Protein AF-0000000074542401 (afdb_homodimer)

InterPro domains:
  IPR024775 Hercynine oxygenase, DinB-like domain [PF12867] (19-155)
  IPR034660 DinB/YfiT-like putative metalloenzymes [G3DSA:1.20.120.450] (1-161)
  IPR034660 DinB/YfiT-like putative metalloenzymes [SSF109854] (12-161)

Solvent-accessible surface area (backbone atoms only — not comparable to full-atom values): 17357 Å² total; per-residue (Å²): 127,80,47,73,56,44,46,53,46,47,47,53,49,50,53,37,50,51,50,49,50,54,46,49,52,52,59,69,70,44,51,72,73,51,31,57,37,52,37,33,97,93,46,60,26,34,50,42,52,52,40,22,52,36,29,55,57,28,50,42,28,43,39,60,68,72,46,72,54,86,59,71,78,36,37,65,50,35,67,75,35,58,75,87,66,74,68,86,72,76,56,67,69,56,46,52,49,49,38,53,53,44,53,48,51,48,52,55,53,56,71,68,53,53,54,73,59,37,63,34,71,26,65,87,55,51,74,70,57,29,73,76,37,60,67,62,14,32,46,43,53,51,52,51,51,36,32,52,48,22,18,51,41,34,34,51,53,54,49,64,128,127,81,48,71,54,42,48,54,46,47,48,53,50,50,52,38,49,51,50,48,48,52,46,48,52,52,58,71,72,45,52,72,73,52,32,57,37,52,35,32,96,92,46,60,25,35,50,42,51,52,40,23,52,35,30,56,57,28,49,42,28,44,40,60,67,71,45,72,53,86,57,70,78,35,37,63,52,35,67,72,36,58,76,86,67,76,68,84,72,78,56,66,69,56,48,53,50,49,36,54,52,43,52,49,52,50,52,56,52,57,72,68,53,52,52,72,60,38,63,34,72,26,65,88,54,53,74,69,57,30,74,75,37,57,65,63,13,32,47,42,52,52,53,51,51,36,33,51,48,23,17,50,42,34,33,51,54,54,50,66,127

pLDDT: mean 97.31, std 5.74, range [42.41, 99.0]

Sequence (322 aa):
MHTQEALFVRLALDAWNTQSSRTDKLIQSLSNEALAVETAPGRNSGTYLLGHLTAVHDAMLPLLELGDTLYPQLAPVFIQNPDKSGLEKPEINDLRLYWSLVQERLANQFNQLQPADWFNKHAAISREDFLKEPHRNKLSVLINRTNHMAYHLGQLAYLKKMHTQEALFVRLALDAWNTQSSRTDKLIQSLSNEALAVETAPGRNSGTYLLGHLTAVHDAMLPLLELGDTLYPQLAPVFIQNPDKSGLEKPEINDLRLYWSLVQERLANQFNQLQPADWFNKHAAISREDFLKEPHRNKLSVLINRTNHMAYHLGQLAYLKK

Foldseek 3Di:
DQDPLNVVLCVLVVLLVVLLVLLLVLLVVDDLVLQQDALDVPHAGNLLLLLQLLQLLQVLCQQLPNDHRPCPVSCVQRPVDGRPPPDDDDDSVVSSVSSVVSVVSVVVSSVPDDSVSQQAATDVDDPVVCVVPSVNGNSVVSNVSSVVSVVVSVSSVSSPD/DQPPLNVVLCVLVVLLVVLLVLLLVLLVVDDLVLQQDALDVPHAGNLLLLLQLLQLLQVLCQQLPNDHRPCPVSCVQRPVDGRPPPDDDDDSVVSSVSSVVSVVSVVVSSVPDDSVSQQAATDVDDPVVCVVPSVNGNSVVSNVSSVVSVVVSVSSVSSPD

Organism: Cytophaga hutchinsonii (strain ATCC 33406 / DSM 1761 / CIP 103989 / NBRC 15051 / NCIMB 9469 / D465) (NCBI:txid269798)

Radius of gyration: 20.19 Å; Cα contacts (8 Å, |Δi|>4): 396; chains: 2; bounding box: 50×54×44 Å

Secondary structure (DSSP, 8-state):
---HHHHHHHHHHHHHHHHHHHHHHHHHHS-HHHHHSBSSTTS-BHHHHHHHHHHHHHTHHHHTTS---S-TTHHHHHTSS-TTS------HHHHHHHHHHHHHHHHHHHHHS-GGGGGSB-TTS-HHHHHH-TTSBHHHHHHHHHHHHHHHHHHHGGG--/---HHHHHHHHHHHHHHHHHHHHHHHHHHS-HHHHHSBSSTTS-BHHHHHHHHHHHHHTHHHHTTS---S-TTHHHHHTSS-TTS------HHHHHHHHHHHHHHHHHHHHHS-GGGGGSB-TTS-HHHHHH-TTSBHHHHHHHHHHHHHHHHHHHGGG--

Nearest PDB structures (foldseek):
  2qnl-assembly1_A-2  TM=9.952E-01  e=2.731E-22  Cytophaga hutchinsonii ATCC 33406
  8f5v-assembly1_B  TM=6.991E-01  e=1.871E-04  Mycobacterium tuberculosis
  8fx9-assembly1_A-2  TM=7.057E-01  e=1.258E-03  Mycobacterium tuberculosis
  3cex-assembly1_A  TM=6.622E-01  e=9.790E-04  Enterococcus faecalis V583
  2yqy-assembly1_A  TM=7.484E-01  e=2.424E-02  Thermus thermophilus HB8

Structure (mmCIF, N/CA/C/O backbone):
data_AF-0000000074542401-model_v1
#
loop_
_entity.id
_entity.type
_entity.pdbx_description
1 polymer 'DinB-like domain-containing protein'
#
loop_
_atom_site.group_PDB
_atom_site.id
_atom_site.type_symbol
_atom_site.label_atom_id
_atom_site.label_alt_id
_atom_site.label_comp_id
_atom_site.label_asym_id
_atom_site.label_entity_id
_atom_site.label_seq_id
_atom_site.pdbx_PDB_ins_code
_atom_site.Cartn_x
_atom_site.Cartn_y
_atom_site.Cartn_z
_atom_site.occupancy
_atom_site.B_iso_or_equiv
_atom_site.auth_seq_id
_atom_site.auth_comp_id
_atom_site.auth_asym_id
_atom_site.auth_atom_id
_atom_site.pdbx_PDB_model_num
ATOM 1 N N . MET A 1 1 ? 1.481 -19.672 -23.531 1 42.62 1 MET A N 1
ATOM 2 C CA . MET A 1 1 ? 0.625 -19.828 -22.359 1 42.62 1 MET A CA 1
ATOM 3 C C . MET A 1 1 ? 1.344 -19.344 -21.094 1 42.62 1 MET A C 1
ATOM 5 O O . MET A 1 1 ? 2.418 -19.844 -20.766 1 42.62 1 MET A O 1
ATOM 9 N N . HIS A 1 2 ? 1.157 -18.094 -20.609 1 59.5 2 HIS A N 1
ATOM 10 C CA . HIS A 1 2 ? 1.936 -17.625 -19.453 1 59.5 2 HIS A CA 1
ATOM 11 C C . HIS A 1 2 ? 1.796 -18.594 -18.281 1 59.5 2 HIS A C 1
ATOM 13 O O . HIS A 1 2 ? 0.701 -19.078 -18 1 59.5 2 HIS A O 1
ATOM 19 N N . THR A 1 3 ? 2.943 -19.156 -17.859 1 81.62 3 THR A N 1
ATOM 20 C CA . THR A 1 3 ? 2.932 -20.031 -16.688 1 81.62 3 THR A CA 1
ATOM 21 C C . THR A 1 3 ? 2.314 -19.328 -15.484 1 81.62 3 THR A C 1
ATOM 23 O O . THR A 1 3 ? 2.166 -18.094 -15.492 1 81.62 3 THR A O 1
ATOM 26 N N . GLN A 1 4 ? 1.613 -20.047 -14.688 1 84.81 4 GLN A N 1
ATOM 27 C CA . GLN A 1 4 ? 1.051 -19.5 -13.453 1 84.81 4 GLN A CA 1
ATOM 28 C C . GLN A 1 4 ? 2.062 -18.625 -12.727 1 84.81 4 GLN A C 1
ATOM 30 O O . GLN A 1 4 ? 1.698 -17.594 -12.156 1 84.81 4 GLN A O 1
ATOM 35 N N . GLU A 1 5 ? 3.244 -19.016 -12.914 1 90.19 5 GLU A N 1
ATOM 36 C CA . GLU A 1 5 ? 4.324 -18.266 -12.289 1 90.19 5 GLU A CA 1
ATOM 37 C C . GLU A 1 5 ? 4.469 -16.875 -12.922 1 90.19 5 GLU A C 1
ATOM 39 O O . GLU A 1 5 ? 4.594 -15.875 -12.211 1 90.19 5 GLU A O 1
ATOM 44 N N . ALA A 1 6 ? 4.5 -16.875 -14.203 1 94.06 6 ALA A N 1
ATOM 45 C CA . ALA A 1 6 ? 4.617 -15.617 -14.938 1 94.06 6 ALA A CA 1
ATOM 46 C C . ALA A 1 6 ? 3.43 -14.703 -14.648 1 94.06 6 ALA A C 1
ATOM 48 O O . ALA A 1 6 ? 3.588 -13.484 -14.531 1 94.06 6 ALA A O 1
ATOM 49 N N . LEU A 1 7 ? 2.322 -15.305 -14.578 1 94.44 7 LEU A N 1
ATOM 50 C CA . LEU A 1 7 ? 1.116 -14.531 -14.297 1 94.44 7 LEU A CA 1
ATOM 51 C C . LEU A 1 7 ? 1.184 -13.891 -12.914 1 94.44 7 LEU A C 1
ATOM 53 O O . LEU A 1 7 ? 0.858 -12.719 -12.75 1 94.44 7 LEU A O 1
ATOM 57 N N . PHE A 1 8 ? 1.619 -14.586 -11.914 1 93.88 8 PHE A N 1
ATOM 58 C CA . PHE A 1 8 ? 1.72 -14.062 -10.562 1 93.88 8 PHE A CA 1
ATOM 59 C C . PHE A 1 8 ? 2.734 -12.922 -10.492 1 93.88 8 PHE A C 1
ATOM 61 O O . PHE A 1 8 ? 2.484 -11.898 -9.859 1 93.88 8 PHE A O 1
ATOM 68 N N . VAL A 1 9 ? 3.854 -13.125 -11.094 1 96.81 9 VAL A N 1
ATOM 69 C CA . VAL A 1 9 ? 4.895 -12.102 -11.102 1 96.81 9 VAL A CA 1
ATOM 70 C C . VAL A 1 9 ? 4.371 -10.844 -11.789 1 96.81 9 VAL A C 1
ATOM 72 O O . VAL A 1 9 ? 4.625 -9.727 -11.336 1 96.81 9 VAL A O 1
ATOM 75 N N . ARG A 1 10 ? 3.633 -11.055 -12.828 1 97.12 10 ARG A N 1
ATOM 76 C CA . ARG A 1 10 ? 3.053 -9.922 -13.539 1 97.12 10 ARG A CA 1
ATOM 77 C C . ARG A 1 10 ? 2.133 -9.117 -12.625 1 97.12 10 ARG A C 1
ATOM 79 O O . ARG A 1 10 ? 2.162 -7.883 -12.633 1 97.12 10 ARG A O 1
ATOM 86 N N . LEU A 1 11 ? 1.308 -9.773 -11.82 1 98 11 LEU A N 1
ATOM 87 C CA . LEU A 1 11 ? 0.408 -9.094 -10.898 1 98 11 LEU A CA 1
ATOM 88 C C . LEU A 1 11 ? 1.19 -8.219 -9.922 1 98 11 LEU A C 1
ATOM 90 O O . LEU A 1 11 ? 0.823 -7.07 -9.68 1 98 11 LEU A O 1
ATOM 94 N N . ALA A 1 12 ? 2.254 -8.758 -9.359 1 98.38 12 ALA A N 1
ATOM 95 C CA . ALA A 1 12 ? 3.072 -8.031 -8.391 1 98.38 12 ALA A CA 1
ATOM 96 C C . ALA A 1 12 ? 3.783 -6.852 -9.055 1 98.38 12 ALA A C 1
ATOM 98 O O . ALA A 1 12 ? 3.822 -5.754 -8.492 1 98.38 12 ALA A O 1
ATOM 99 N N . LEU A 1 13 ? 4.324 -7.102 -10.234 1 98.56 13 LEU A N 1
ATOM 100 C CA . LEU A 1 13 ? 5.035 -6.043 -10.945 1 98.56 13 LEU A CA 1
ATOM 101 C C . LEU A 1 13 ? 4.074 -4.949 -11.398 1 98.56 13 LEU A C 1
ATOM 103 O O . LEU A 1 13 ? 4.434 -3.771 -11.422 1 98.56 13 LEU A O 1
ATOM 107 N N . ASP A 1 14 ? 2.865 -5.348 -11.812 1 98.5 14 ASP A N 1
ATOM 108 C CA . ASP A 1 14 ? 1.854 -4.352 -12.156 1 98.5 14 ASP A CA 1
ATOM 109 C C . ASP A 1 14 ? 1.554 -3.441 -10.969 1 98.5 14 ASP A C 1
ATOM 111 O O . ASP A 1 14 ? 1.422 -2.225 -11.125 1 98.5 14 ASP A O 1
ATOM 115 N N . ALA A 1 15 ? 1.406 -4.023 -9.773 1 98.81 15 ALA A N 1
ATOM 116 C CA . ALA A 1 15 ? 1.159 -3.23 -8.57 1 98.81 15 ALA A CA 1
ATOM 117 C C . ALA A 1 15 ? 2.33 -2.297 -8.281 1 98.81 15 ALA A C 1
ATOM 119 O O . ALA A 1 15 ? 2.131 -1.117 -7.98 1 98.81 15 ALA A O 1
ATOM 120 N N . TRP A 1 16 ? 3.578 -2.793 -8.383 1 98.88 16 TRP A N 1
ATOM 121 C CA . TRP A 1 16 ? 4.785 -1.989 -8.211 1 98.88 16 TRP A CA 1
ATOM 122 C C . TRP A 1 16 ? 4.801 -0.81 -9.172 1 98.88 16 TRP A C 1
ATOM 124 O O . TRP A 1 16 ? 5.016 0.333 -8.766 1 98.88 16 TRP A O 1
ATOM 134 N N . ASN A 1 17 ? 4.547 -1.114 -10.391 1 98.75 17 ASN A N 1
ATOM 135 C CA . ASN A 1 17 ? 4.602 -0.093 -11.43 1 98.75 17 ASN A CA 1
ATOM 136 C C . ASN A 1 17 ? 3.51 0.958 -11.242 1 98.75 17 ASN A C 1
ATOM 138 O O . ASN A 1 17 ? 3.736 2.145 -11.484 1 98.75 17 ASN A O 1
ATOM 142 N N . THR A 1 18 ? 2.346 0.516 -10.844 1 98.81 18 THR A N 1
ATOM 143 C CA . THR A 1 18 ? 1.251 1.444 -10.586 1 98.81 18 THR A CA 1
ATOM 144 C C . THR A 1 18 ? 1.621 2.42 -9.469 1 98.81 18 THR A C 1
ATOM 146 O O . THR A 1 18 ? 1.502 3.637 -9.641 1 98.81 18 THR A O 1
ATOM 149 N N . GLN A 1 19 ? 2.107 1.889 -8.328 1 98.88 19 GLN A N 1
ATOM 150 C CA . GLN A 1 19 ? 2.473 2.756 -7.215 1 98.88 19 GLN A CA 1
ATOM 151 C C . GLN A 1 19 ? 3.66 3.645 -7.574 1 98.88 19 GLN A C 1
ATOM 153 O O . GLN A 1 19 ? 3.709 4.812 -7.18 1 98.88 19 GLN A O 1
ATOM 158 N N . SER A 1 20 ? 4.637 3.096 -8.328 1 98.81 20 SER A N 1
ATOM 159 C CA . SER A 1 20 ? 5.793 3.871 -8.758 1 98.81 20 SER A CA 1
ATOM 160 C C . SER A 1 20 ? 5.375 5.031 -9.656 1 98.81 20 SER A C 1
ATOM 162 O O . SER A 1 20 ? 5.859 6.152 -9.5 1 98.81 20 SER A O 1
ATOM 164 N N . SER A 1 21 ? 4.512 4.707 -10.57 1 98.75 21 SER A N 1
ATOM 165 C CA . SER A 1 21 ? 4.027 5.73 -11.492 1 98.75 21 SER A CA 1
ATOM 166 C C . SER A 1 21 ? 3.275 6.828 -10.75 1 98.75 21 SER A C 1
ATOM 168 O O . SER A 1 21 ? 3.471 8.016 -11.023 1 98.75 21 SER A O 1
ATOM 170 N N . ARG A 1 22 ? 2.396 6.477 -9.844 1 98.81 22 ARG A N 1
ATOM 171 C CA . ARG A 1 22 ? 1.646 7.449 -9.055 1 98.81 22 ARG A CA 1
ATOM 172 C C . ARG A 1 22 ? 2.584 8.328 -8.227 1 98.81 22 ARG A C 1
ATOM 174 O O . ARG A 1 22 ? 2.402 9.539 -8.156 1 98.81 22 ARG A O 1
ATOM 181 N N . THR A 1 23 ? 3.545 7.695 -7.617 1 98.88 23 THR A N 1
ATOM 182 C CA . THR A 1 23 ? 4.5 8.438 -6.797 1 98.88 23 THR A CA 1
ATOM 183 C C . THR A 1 23 ? 5.32 9.398 -7.656 1 98.88 23 THR A C 1
ATOM 185 O O . THR A 1 23 ? 5.484 10.562 -7.305 1 98.88 23 THR A O 1
ATOM 188 N N . ASP A 1 24 ? 5.785 8.859 -8.766 1 98.75 24 ASP A N 1
ATOM 189 C CA . ASP A 1 24 ? 6.562 9.68 -9.688 1 98.75 24 ASP A CA 1
ATOM 190 C C . ASP A 1 24 ? 5.758 10.883 -10.164 1 98.75 24 ASP A C 1
ATOM 192 O O . ASP A 1 24 ? 6.258 12.016 -10.148 1 98.75 24 ASP A O 1
ATOM 196 N N . LYS A 1 25 ? 4.551 10.656 -10.578 1 98.62 25 LYS A N 1
ATOM 197 C CA . LYS A 1 25 ? 3.686 11.734 -11.062 1 98.62 25 LYS A CA 1
ATOM 198 C C . LYS A 1 25 ? 3.461 12.781 -9.984 1 98.62 25 LYS A C 1
ATOM 200 O O . LYS A 1 25 ? 3.498 13.984 -10.258 1 98.62 25 LYS A O 1
ATOM 205 N N . LEU A 1 26 ? 3.236 12.367 -8.75 1 98.75 26 LEU A N 1
ATOM 206 C CA . LEU A 1 26 ? 3.051 13.305 -7.648 1 98.75 26 LEU A CA 1
ATOM 207 C C . LEU A 1 26 ? 4.309 14.141 -7.434 1 98.75 26 LEU A C 1
ATOM 209 O O . LEU A 1 26 ? 4.234 15.375 -7.367 1 98.75 26 LEU A O 1
ATOM 213 N N . ILE A 1 27 ? 5.461 13.5 -7.363 1 98.62 27 ILE A N 1
ATOM 214 C CA . ILE A 1 27 ? 6.727 14.18 -7.117 1 98.62 27 ILE A CA 1
ATOM 215 C C . ILE A 1 27 ? 6.973 15.219 -8.211 1 98.62 27 ILE A C 1
ATOM 217 O O . ILE A 1 27 ? 7.359 16.359 -7.93 1 98.62 27 ILE A O 1
ATOM 221 N N . GLN A 1 28 ? 6.652 14.82 -9.398 1 97.75 28 GLN A N 1
ATOM 222 C CA . GLN A 1 28 ? 6.906 15.703 -10.539 1 97.75 28 GLN A CA 1
ATOM 223 C C . GLN A 1 28 ? 5.926 16.875 -10.562 1 97.75 28 GLN A C 1
ATOM 225 O O . GLN A 1 28 ? 6.223 17.922 -11.117 1 97.75 28 GLN A O 1
ATOM 230 N N . SER A 1 29 ? 4.824 16.734 -10 1 98.25 29 SER A N 1
ATOM 231 C CA . SER A 1 29 ? 3.809 17.781 -10.016 1 98.25 29 SER A CA 1
ATOM 232 C C . SER A 1 29 ? 4.074 18.828 -8.945 1 98.25 29 SER A C 1
ATOM 234 O O . SER A 1 29 ? 3.502 19.922 -8.984 1 98.25 29 SER A O 1
ATOM 236 N N . LEU A 1 30 ? 4.887 18.547 -7.984 1 98.56 30 LEU A N 1
ATOM 237 C CA . LEU A 1 30 ? 5.152 19.438 -6.867 1 98.56 30 LEU A CA 1
ATOM 238 C C . LEU A 1 30 ? 6.363 20.328 -7.156 1 98.56 30 LEU A C 1
ATOM 240 O O . LEU A 1 30 ? 7.375 19.844 -7.676 1 98.56 30 LEU A O 1
ATOM 244 N N . SER A 1 31 ? 6.223 21.641 -6.836 1 98.44 31 SER A N 1
ATOM 245 C CA . SER A 1 31 ? 7.41 22.484 -6.844 1 98.44 31 SER A CA 1
ATOM 246 C C . SER A 1 31 ? 8.383 22.094 -5.734 1 98.44 31 SER A C 1
ATOM 248 O O . SER A 1 31 ? 8.016 21.344 -4.824 1 98.44 31 SER A O 1
ATOM 250 N N . ASN A 1 32 ? 9.602 22.562 -5.848 1 98.44 32 ASN A N 1
ATOM 251 C CA . ASN A 1 32 ? 10.562 22.312 -4.773 1 98.44 32 ASN A CA 1
ATOM 252 C C . ASN A 1 32 ? 10.07 22.859 -3.439 1 98.44 32 ASN A C 1
ATOM 254 O O . ASN A 1 32 ? 10.25 22.234 -2.396 1 98.44 32 ASN A O 1
ATOM 258 N N . GLU A 1 33 ? 9.445 24.031 -3.424 1 98.19 33 GLU A N 1
ATOM 259 C CA . GLU A 1 33 ? 8.914 24.641 -2.209 1 98.19 33 GLU A CA 1
ATOM 260 C C . GLU A 1 33 ? 7.812 23.797 -1.594 1 98.19 33 GLU A C 1
ATOM 262 O O . GLU A 1 33 ? 7.77 23.609 -0.376 1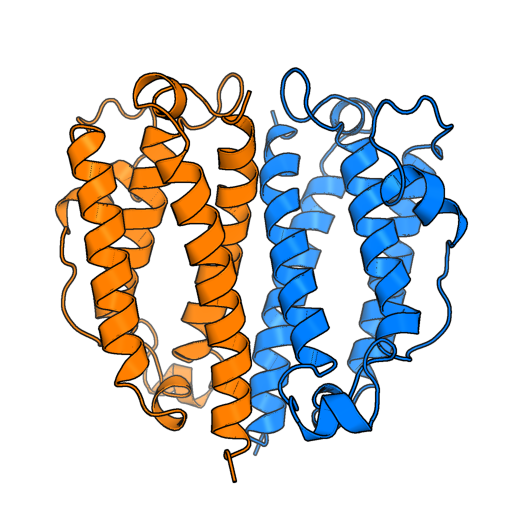 98.19 33 GLU A O 1
ATOM 267 N N . ALA A 1 34 ? 6.938 23.234 -2.432 1 98.19 34 ALA A N 1
ATOM 268 C CA . ALA A 1 34 ? 5.84 22.391 -1.961 1 98.19 34 ALA A CA 1
ATOM 269 C C . ALA A 1 34 ? 6.363 21.094 -1.37 1 98.19 34 ALA A C 1
ATOM 271 O O . ALA A 1 34 ? 5.82 20.594 -0.385 1 98.19 34 ALA A O 1
ATOM 272 N N . LEU A 1 35 ? 7.422 20.562 -2.012 1 98.5 35 LEU A N 1
ATOM 273 C CA . LEU A 1 35 ? 8.008 19.297 -1.57 1 98.5 35 LEU A CA 1
ATOM 274 C C . LEU A 1 35 ? 8.766 19.469 -0.262 1 98.5 35 LEU A C 1
ATOM 276 O O . LEU A 1 35 ? 8.883 18.531 0.531 1 98.5 35 LEU A O 1
ATOM 280 N N . ALA A 1 36 ? 9.211 20.672 0.005 1 98 36 ALA A N 1
ATOM 281 C CA . ALA A 1 36 ? 10.125 20.922 1.114 1 98 36 ALA A CA 1
ATOM 282 C C . ALA A 1 36 ? 9.367 21.031 2.436 1 98 36 ALA A C 1
ATOM 284 O O . ALA A 1 36 ? 9.969 20.969 3.51 1 98 36 ALA A O 1
ATOM 285 N N . VAL A 1 37 ? 8.07 21.219 2.402 1 97.69 37 VAL A N 1
ATOM 286 C CA . VAL A 1 37 ? 7.332 21.469 3.637 1 97.69 37 VAL A CA 1
ATOM 287 C C . VAL A 1 37 ? 6.879 20.141 4.238 1 97.69 37 VAL A C 1
ATOM 289 O O . VAL A 1 37 ? 6.926 19.094 3.57 1 97.69 37 VAL A O 1
ATOM 292 N N . GLU A 1 38 ? 6.461 20.172 5.52 1 98.31 38 GLU A N 1
ATOM 293 C CA . GLU A 1 38 ? 5.914 19 6.219 1 98.31 38 GLU A CA 1
ATOM 294 C C . GLU A 1 38 ? 4.621 18.531 5.562 1 98.31 38 GLU A C 1
ATOM 296 O O . GLU A 1 38 ? 3.801 19.344 5.129 1 98.31 38 GLU A O 1
ATOM 301 N N . THR A 1 39 ? 4.426 17.219 5.535 1 98.44 39 THR A N 1
ATOM 302 C CA . THR A 1 39 ? 3.209 16.656 4.953 1 98.44 39 THR A CA 1
ATOM 303 C C . THR A 1 39 ? 1.999 16.969 5.828 1 98.44 39 THR A C 1
ATOM 305 O O . THR A 1 39 ? 0.864 16.984 5.348 1 98.44 39 THR A O 1
ATOM 308 N N . ALA A 1 40 ? 2.146 17.125 7.07 1 97.56 40 ALA A N 1
ATOM 309 C CA . ALA A 1 40 ? 1.24 17.609 8.109 1 97.56 40 ALA A CA 1
ATOM 310 C C . ALA A 1 40 ? 2.016 18.203 9.281 1 97.56 40 ALA A C 1
ATOM 312 O O . ALA A 1 40 ? 3.229 18.016 9.391 1 97.56 40 ALA A O 1
ATOM 313 N N . PRO A 1 41 ? 1.339 19.047 10.156 1 96.25 41 PRO A N 1
ATOM 314 C CA . PRO A 1 41 ? 2.066 19.672 11.273 1 96.25 41 PRO A CA 1
ATOM 315 C C . PRO A 1 41 ? 2.82 18.641 12.117 1 96.25 41 PRO A C 1
ATOM 317 O O . PRO A 1 41 ? 2.207 17.734 12.68 1 96.25 41 PRO A O 1
ATOM 320 N N . GLY A 1 42 ? 4.129 18.703 12.156 1 96.5 42 GLY A N 1
ATOM 321 C CA . GLY A 1 42 ? 4.957 17.859 13.008 1 96.5 42 GLY A CA 1
ATOM 322 C C . GLY A 1 42 ? 5.352 16.562 12.352 1 96.5 42 GLY A C 1
ATOM 323 O O . GLY A 1 42 ? 5.941 15.688 12.992 1 96.5 42 GLY A O 1
ATOM 324 N N . ARG A 1 43 ? 5.016 16.422 11.086 1 98.19 43 ARG A N 1
ATOM 325 C CA . ARG A 1 43 ? 5.297 15.164 10.391 1 98.19 43 ARG A CA 1
ATOM 326 C C . ARG A 1 43 ? 6.43 15.336 9.391 1 98.19 43 ARG A C 1
ATOM 328 O O . ARG A 1 43 ? 6.988 16.438 9.258 1 98.19 43 ARG A O 1
ATOM 335 N N . ASN A 1 44 ? 6.828 14.281 8.781 1 98.5 44 ASN A N 1
ATOM 336 C CA . ASN A 1 44 ? 7.949 14.305 7.852 1 98.5 44 ASN A CA 1
ATOM 337 C C . ASN A 1 44 ? 7.691 15.242 6.68 1 98.5 44 ASN A C 1
ATOM 339 O O . ASN A 1 44 ? 6.559 15.367 6.211 1 98.5 44 ASN A O 1
ATOM 343 N N . SER A 1 45 ? 8.734 15.891 6.211 1 98.81 45 SER A N 1
ATOM 344 C CA . SER A 1 45 ? 8.664 16.719 5.008 1 98.81 45 SER A CA 1
ATOM 345 C C . SER A 1 45 ? 8.586 15.852 3.752 1 98.81 45 SER A C 1
ATOM 347 O O . SER A 1 45 ? 8.938 14.664 3.783 1 98.81 45 SER A O 1
ATOM 349 N N . GLY A 1 46 ? 8.078 16.422 2.707 1 98.81 46 GLY A N 1
ATOM 350 C CA . GLY A 1 46 ? 8.141 15.734 1.429 1 98.81 46 GLY A CA 1
ATOM 351 C C . GLY A 1 46 ? 9.555 15.406 0.997 1 98.81 46 GLY A C 1
ATOM 352 O O . GLY A 1 46 ? 9.805 14.344 0.428 1 98.81 46 GLY A O 1
ATOM 353 N N . THR A 1 47 ? 10.5 16.312 1.287 1 98.81 47 THR A N 1
ATOM 354 C CA . THR A 1 47 ? 11.898 16.078 0.964 1 98.81 47 THR A CA 1
ATOM 355 C C . THR A 1 47 ? 12.406 14.797 1.641 1 98.81 47 THR A C 1
ATOM 357 O O . THR A 1 47 ? 13.047 13.961 1.003 1 98.81 47 THR A O 1
ATOM 360 N N . TYR A 1 48 ? 12.094 14.68 2.863 1 98.94 48 TYR A N 1
ATOM 361 C CA . TYR A 1 48 ? 12.547 13.5 3.59 1 98.94 48 TYR A CA 1
ATOM 362 C C . TYR A 1 48 ? 11.914 12.234 3.016 1 98.94 48 TYR A C 1
ATOM 364 O O . TYR A 1 48 ? 12.602 11.234 2.797 1 98.94 48 TYR A O 1
ATOM 372 N N . LEU A 1 49 ? 10.602 12.258 2.785 1 98.94 49 LEU A N 1
ATOM 373 C CA . LEU A 1 49 ? 9.922 11.062 2.297 1 98.94 49 LEU A CA 1
ATOM 374 C C . LEU A 1 49 ? 10.406 10.688 0.903 1 98.94 49 LEU A C 1
ATOM 376 O O . LEU A 1 49 ? 10.516 9.5 0.575 1 98.94 49 LEU A O 1
ATOM 380 N N . LEU A 1 50 ? 10.68 11.703 0.07 1 98.94 50 LEU A N 1
ATOM 381 C CA . LEU A 1 50 ? 11.281 11.414 -1.229 1 98.94 50 LEU A CA 1
ATOM 382 C C . LEU A 1 50 ? 12.641 10.734 -1.062 1 98.94 50 LEU A C 1
ATOM 384 O O . LEU A 1 50 ? 12.906 9.711 -1.692 1 98.94 50 LEU A O 1
ATOM 388 N N . GLY A 1 51 ? 13.508 11.328 -0.217 1 98.94 51 GLY A N 1
ATOM 389 C CA . GLY A 1 51 ? 14.797 10.711 0.058 1 98.94 51 GLY A CA 1
ATOM 390 C C . GLY A 1 51 ? 14.672 9.312 0.649 1 98.94 51 GLY A C 1
ATOM 391 O O . GLY A 1 51 ? 15.406 8.406 0.269 1 98.94 51 GLY A O 1
ATOM 392 N N . HIS A 1 52 ? 13.734 9.125 1.56 1 99 52 HIS A N 1
ATOM 393 C CA . HIS A 1 52 ? 13.5 7.844 2.221 1 99 52 HIS A CA 1
ATOM 394 C C . HIS A 1 52 ? 13.102 6.77 1.217 1 99 52 HIS A C 1
ATOM 396 O O . HIS A 1 52 ? 13.711 5.695 1.173 1 99 52 HIS A O 1
ATOM 402 N N . LEU A 1 53 ? 12.117 7.082 0.385 1 98.94 53 LEU A N 1
ATOM 403 C CA . LEU A 1 53 ? 11.68 6.125 -0.628 1 98.94 53 LEU A CA 1
ATOM 404 C C . LEU A 1 53 ? 12.82 5.809 -1.598 1 98.94 53 LEU A C 1
ATOM 406 O O . LEU A 1 53 ? 13.008 4.652 -1.979 1 98.94 53 LEU A O 1
ATOM 410 N N . THR A 1 54 ? 13.562 6.859 -1.978 1 98.94 54 THR A N 1
ATOM 411 C CA . THR A 1 54 ? 14.688 6.664 -2.889 1 98.94 54 THR A CA 1
ATOM 412 C C . THR A 1 54 ? 15.727 5.727 -2.273 1 98.94 54 THR A C 1
ATOM 414 O O . THR A 1 54 ? 16.172 4.773 -2.918 1 98.94 54 THR A O 1
ATOM 417 N N . ALA A 1 55 ? 16.062 5.996 -1.042 1 98.94 55 ALA A N 1
ATOM 418 C CA . ALA A 1 55 ? 17.078 5.199 -0.351 1 98.94 55 ALA A CA 1
ATOM 419 C C . ALA A 1 55 ? 16.609 3.754 -0.176 1 98.94 55 ALA A C 1
ATOM 421 O O . ALA A 1 55 ? 17.391 2.818 -0.389 1 98.94 55 ALA A O 1
ATOM 422 N N . VAL A 1 56 ? 15.406 3.557 0.215 1 98.94 56 VAL A N 1
ATOM 423 C CA . VAL A 1 56 ? 14.852 2.225 0.434 1 98.94 56 VAL A CA 1
ATOM 424 C C . VAL A 1 56 ? 14.812 1.459 -0.886 1 98.94 56 VAL A C 1
ATOM 426 O O . VAL A 1 56 ? 15.172 0.281 -0.938 1 98.94 56 VAL A O 1
ATOM 429 N N . HIS A 1 57 ? 14.344 2.129 -1.968 1 98.94 57 HIS A N 1
ATOM 430 C CA . HIS A 1 57 ? 14.297 1.488 -3.277 1 98.94 57 HIS A CA 1
ATOM 431 C C . HIS A 1 57 ? 15.695 1.175 -3.787 1 98.94 57 HIS A C 1
ATOM 433 O O . HIS A 1 57 ? 15.922 0.114 -4.375 1 98.94 57 HIS A O 1
ATOM 439 N N . ASP A 1 58 ? 16.609 2.102 -3.561 1 98.94 58 ASP A N 1
ATOM 440 C CA . ASP A 1 58 ? 18 1.878 -3.924 1 98.94 58 ASP A CA 1
ATOM 441 C C . ASP A 1 58 ? 18.562 0.645 -3.219 1 98.94 58 ASP A C 1
ATOM 443 O O . ASP A 1 58 ? 19.266 -0.167 -3.834 1 98.94 58 ASP A O 1
ATOM 447 N N . ALA A 1 59 ? 18.219 0.479 -2.025 1 98.88 59 ALA A N 1
ATOM 448 C CA . ALA A 1 59 ? 18.719 -0.625 -1.207 1 98.88 59 ALA A CA 1
ATOM 449 C C . ALA A 1 59 ? 18.109 -1.954 -1.656 1 98.88 59 ALA A C 1
ATOM 451 O O . ALA A 1 59 ? 18.578 -3.021 -1.255 1 98.88 59 ALA A O 1
ATOM 452 N N . MET A 1 60 ? 17.062 -1.912 -2.475 1 98.88 60 MET A N 1
ATOM 453 C CA . MET A 1 60 ? 16.5 -3.146 -3.021 1 98.88 60 MET A CA 1
ATOM 454 C C . MET A 1 60 ? 17.5 -3.822 -3.961 1 98.88 60 MET A C 1
ATOM 456 O O . MET A 1 60 ? 17.469 -5.043 -4.125 1 98.88 60 MET A O 1
ATOM 460 N N . LEU A 1 61 ? 18.359 -3.039 -4.648 1 98.88 61 LEU A N 1
ATOM 461 C CA . LEU A 1 61 ? 19.281 -3.592 -5.633 1 98.88 61 LEU A CA 1
ATOM 462 C C . LEU A 1 61 ? 20.156 -4.68 -5.012 1 98.88 61 LEU A C 1
ATOM 464 O O . LEU A 1 61 ? 20.109 -5.836 -5.434 1 98.88 61 LEU A O 1
ATOM 468 N N . PRO A 1 62 ? 20.875 -4.41 -3.938 1 98.81 62 PRO A N 1
ATOM 469 C CA . PRO A 1 62 ? 21.656 -5.492 -3.334 1 98.81 62 PRO A CA 1
ATOM 470 C C . PRO A 1 62 ? 20.781 -6.516 -2.609 1 98.81 62 PRO A C 1
ATOM 472 O O . PRO A 1 62 ? 21.125 -7.703 -2.576 1 98.81 62 PRO A O 1
ATOM 475 N N . LEU A 1 63 ? 19.656 -6.117 -2.01 1 98.88 63 LEU A N 1
ATOM 476 C CA . LEU A 1 63 ? 18.766 -7.027 -1.295 1 98.88 63 LEU A CA 1
ATOM 477 C C . LEU A 1 63 ? 18.234 -8.109 -2.227 1 98.88 63 LEU A C 1
ATOM 479 O O . LEU A 1 63 ? 18.109 -9.273 -1.827 1 98.88 63 LEU A O 1
ATOM 483 N N . LEU A 1 64 ? 17.953 -7.754 -3.498 1 98.81 64 LEU A N 1
ATOM 484 C CA . LEU A 1 64 ? 17.438 -8.68 -4.496 1 98.81 64 LEU A CA 1
ATOM 485 C C . LEU A 1 64 ? 18.562 -9.281 -5.328 1 98.81 64 LEU A C 1
ATOM 487 O O . LEU A 1 64 ? 18.312 -9.984 -6.309 1 98.81 64 LEU A O 1
ATOM 491 N N . GLU A 1 65 ? 19.781 -8.914 -4.98 1 98.38 65 GLU A N 1
ATOM 492 C CA . GLU A 1 65 ? 20.984 -9.422 -5.648 1 98.38 65 GLU A CA 1
ATOM 493 C C . GLU A 1 65 ? 21.016 -9 -7.113 1 98.38 65 GLU A C 1
ATOM 495 O O . G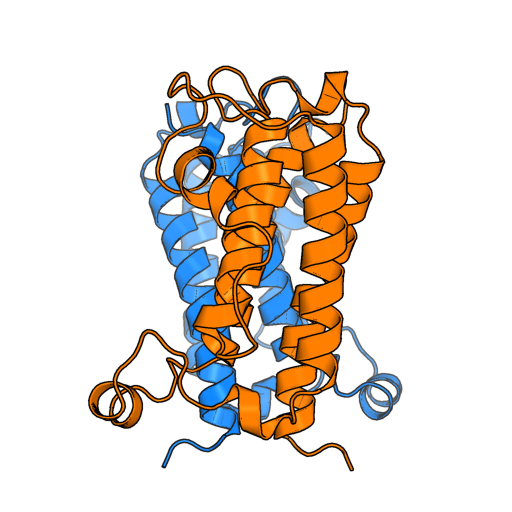LU A 1 65 ? 21.297 -9.82 -7.992 1 98.38 65 GLU A O 1
ATOM 500 N N . LEU A 1 66 ? 20.719 -7.719 -7.328 1 98.56 66 LEU A N 1
ATOM 501 C CA . LEU A 1 66 ? 20.641 -7.176 -8.68 1 98.56 66 LEU A CA 1
ATOM 502 C C . LEU A 1 66 ? 21.75 -6.156 -8.914 1 98.56 66 LEU A C 1
ATOM 504 O O . LEU A 1 66 ? 21.766 -5.473 -9.945 1 98.56 66 LEU A O 1
ATOM 508 N N . GLY A 1 67 ? 22.656 -5.98 -7.996 1 98.12 67 GLY A N 1
ATOM 509 C CA . GLY A 1 67 ? 23.75 -5.016 -8.086 1 98.12 67 GLY A CA 1
ATOM 510 C C . GLY A 1 67 ? 23.891 -4.16 -6.844 1 98.12 67 GLY A C 1
ATOM 511 O O . GLY A 1 67 ? 23.156 -4.348 -5.867 1 98.12 67 GLY A O 1
ATOM 512 N N . ASP A 1 68 ? 24.797 -3.189 -6.867 1 98.44 68 ASP A N 1
ATOM 513 C CA . ASP A 1 68 ? 25.078 -2.309 -5.734 1 98.44 68 ASP A CA 1
ATOM 514 C C . ASP A 1 68 ? 24.141 -1.096 -5.746 1 98.44 68 ASP A C 1
ATOM 516 O O . ASP A 1 68 ? 23.578 -0.755 -6.785 1 98.44 68 ASP A O 1
ATOM 520 N N . THR A 1 69 ? 24.016 -0.525 -4.574 1 98.69 69 THR A N 1
ATOM 521 C CA . THR A 1 69 ? 23.266 0.73 -4.484 1 98.69 69 THR A CA 1
ATOM 522 C C . THR A 1 69 ? 23.922 1.802 -5.355 1 98.69 69 THR A C 1
ATOM 524 O O . THR A 1 69 ? 25.141 1.851 -5.484 1 98.69 69 THR A O 1
ATOM 527 N N . LEU A 1 70 ? 23.109 2.629 -5.926 1 98.88 70 LEU A N 1
ATOM 528 C CA . LEU A 1 70 ? 23.578 3.76 -6.711 1 98.88 70 LEU A CA 1
ATOM 529 C C . LEU A 1 70 ? 24 4.914 -5.805 1 98.88 70 LEU A C 1
ATOM 531 O O . LEU A 1 70 ? 24.969 5.621 -6.098 1 98.88 70 LEU A O 1
ATOM 535 N N . TYR A 1 71 ? 23.297 5.109 -4.727 1 98.88 71 TYR A N 1
ATOM 536 C CA . TYR A 1 71 ? 23.5 6.273 -3.871 1 98.88 71 TYR A CA 1
ATOM 537 C C . TYR A 1 71 ? 23.531 5.871 -2.4 1 98.88 71 TYR A C 1
ATOM 539 O O . TYR A 1 71 ? 22.672 6.266 -1.619 1 98.88 71 TYR A O 1
ATOM 547 N N . PRO A 1 72 ? 24.609 5.211 -1.937 1 98.56 72 PRO A N 1
ATOM 548 C CA . PRO A 1 72 ? 24.703 4.695 -0.569 1 98.56 72 PRO A CA 1
ATOM 549 C C . PRO A 1 72 ? 24.688 5.801 0.482 1 98.56 72 PRO A C 1
ATOM 551 O O . PRO A 1 72 ? 24.344 5.555 1.641 1 98.56 72 PRO A O 1
ATOM 554 N N . GLN A 1 73 ? 24.938 7.082 0.037 1 98.38 73 GLN A N 1
ATOM 555 C CA . GLN A 1 73 ? 25.031 8.195 0.975 1 98.38 73 GLN A CA 1
ATOM 556 C C . GLN A 1 73 ? 23.641 8.602 1.474 1 98.38 73 GLN A C 1
ATOM 558 O O . GLN A 1 73 ? 23.516 9.367 2.434 1 98.38 73 GLN A O 1
ATOM 563 N N . LEU A 1 74 ? 22.578 8.062 0.913 1 98.88 74 LEU A N 1
ATOM 564 C CA . LEU A 1 74 ? 21.219 8.453 1.291 1 98.88 74 LEU A CA 1
ATOM 565 C C . LEU A 1 74 ? 20.766 7.715 2.545 1 98.88 74 LEU A C 1
ATOM 567 O O . LEU A 1 74 ? 19.969 8.234 3.328 1 98.88 74 LEU A O 1
ATOM 571 N N . ALA A 1 75 ? 21.219 6.484 2.76 1 98.69 75 ALA A N 1
ATOM 572 C CA . ALA A 1 75 ? 20.719 5.617 3.822 1 98.69 75 ALA A CA 1
ATOM 573 C C . ALA A 1 75 ? 20.953 6.242 5.195 1 98.69 75 ALA A C 1
ATOM 575 O O . ALA A 1 75 ? 20.047 6.273 6.031 1 98.69 75 ALA A O 1
ATOM 576 N N . PRO A 1 76 ? 22.156 6.832 5.488 1 98.62 76 PRO A N 1
ATOM 577 C CA . PRO A 1 76 ? 22.359 7.453 6.801 1 98.62 76 PRO A CA 1
ATOM 578 C C . PRO A 1 76 ? 21.375 8.594 7.066 1 98.62 76 PRO A C 1
ATOM 580 O O . PRO A 1 76 ? 20.938 8.789 8.203 1 98.62 76 PRO A O 1
ATOM 583 N N . VAL A 1 77 ? 20.922 9.312 6.086 1 98.75 77 VAL A N 1
ATOM 584 C CA . VAL A 1 77 ? 20.109 10.516 6.242 1 98.75 77 VAL A CA 1
ATOM 585 C C . VAL A 1 77 ? 18.625 10.141 6.25 1 98.75 77 VAL A C 1
ATOM 587 O O . VAL A 1 77 ? 17.859 10.664 7.055 1 98.75 77 VAL A O 1
ATOM 590 N N . PHE A 1 78 ? 18.203 9.172 5.418 1 98.88 78 PHE A N 1
ATOM 591 C CA . PHE A 1 78 ? 16.797 9.055 5.105 1 98.88 78 PHE A CA 1
ATOM 592 C C . PHE A 1 78 ? 16.234 7.711 5.582 1 98.88 78 PHE A C 1
ATOM 594 O O . PHE A 1 78 ? 15.055 7.43 5.422 1 98.88 78 PHE A O 1
ATOM 601 N N . ILE A 1 79 ? 17.141 6.805 6.113 1 98.81 79 ILE A N 1
ATOM 602 C CA . ILE A 1 79 ? 16.688 5.531 6.66 1 98.81 79 ILE A CA 1
ATOM 603 C C . ILE A 1 79 ? 17.109 5.422 8.125 1 98.81 79 ILE A C 1
ATOM 605 O O . ILE A 1 79 ? 16.266 5.133 8.992 1 98.81 79 ILE A O 1
ATOM 609 N N . GLN A 1 80 ? 18.297 5.77 8.398 1 98.75 80 GLN A N 1
ATOM 610 C CA . GLN A 1 80 ? 18.859 5.488 9.711 1 98.75 80 GLN A CA 1
ATOM 611 C C . GLN A 1 80 ? 18.594 6.629 10.688 1 98.75 80 GLN A C 1
ATOM 613 O O . GLN A 1 80 ? 18.75 6.469 11.898 1 98.75 80 GLN A O 1
ATOM 618 N N . ASN A 1 81 ? 18.156 7.801 10.219 1 98.75 81 ASN A N 1
ATOM 619 C CA . ASN A 1 81 ? 17.844 8.953 11.055 1 98.75 81 ASN A CA 1
ATOM 620 C C . ASN A 1 81 ? 16.531 9.617 10.656 1 98.75 81 ASN A C 1
ATOM 622 O O . ASN A 1 81 ? 16.141 9.547 9.492 1 98.75 81 ASN A O 1
ATOM 626 N N . PRO A 1 82 ? 15.891 10.227 11.641 1 98.38 82 PRO A N 1
ATOM 627 C CA . PRO A 1 82 ? 14.617 10.875 11.328 1 98.38 82 PRO A CA 1
ATOM 628 C C . PRO A 1 82 ? 14.789 12.188 10.578 1 98.38 82 PRO A C 1
ATOM 630 O O . PRO A 1 82 ? 15.906 12.719 10.5 1 98.38 82 PRO A O 1
ATOM 633 N N . ASP A 1 83 ? 13.805 12.695 10.047 1 98.25 83 ASP A N 1
ATOM 634 C CA . ASP A 1 83 ? 13.773 13.891 9.219 1 98.25 83 ASP A CA 1
ATOM 635 C C . ASP A 1 83 ? 14.461 15.062 9.922 1 98.25 83 ASP A C 1
ATOM 637 O O . ASP A 1 83 ? 15.242 15.789 9.305 1 98.25 83 ASP A O 1
ATOM 641 N N . LYS A 1 84 ? 14.273 15.258 11.219 1 97.19 84 LYS A N 1
ATOM 642 C CA . LYS A 1 84 ? 14.75 16.422 11.953 1 97.19 84 LY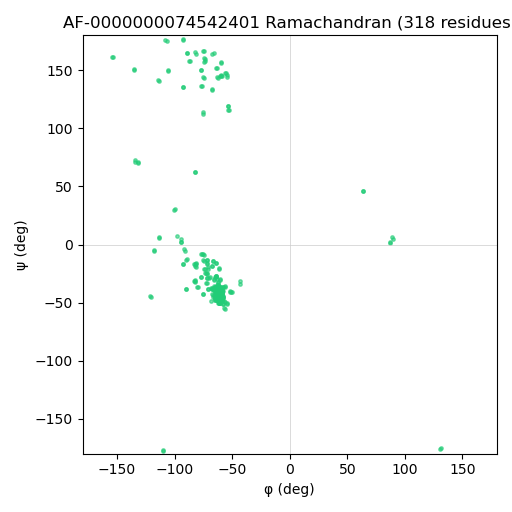S A CA 1
ATOM 643 C C . LYS A 1 84 ? 16.047 16.109 12.703 1 97.19 84 LYS A C 1
ATOM 645 O O . LYS A 1 84 ? 16.281 16.641 13.797 1 97.19 84 LYS A O 1
ATOM 650 N N . SER A 1 85 ? 16.812 15.234 12.18 1 97.69 85 SER A N 1
ATOM 651 C CA . SER A 1 85 ? 18.062 14.82 12.82 1 97.69 85 SER A CA 1
ATOM 652 C C . SER A 1 85 ? 19.141 15.891 12.664 1 97.69 85 SER A C 1
ATOM 654 O O . SER A 1 85 ? 20.156 15.844 13.344 1 97.69 85 SER A O 1
ATOM 656 N N . GLY A 1 86 ? 18.953 16.859 11.812 1 97 86 GLY A N 1
ATOM 657 C CA . GLY A 1 86 ? 19.938 17.891 11.578 1 97 86 GLY A CA 1
ATOM 658 C C . GLY A 1 86 ? 20.969 17.531 10.531 1 97 86 GLY A C 1
ATOM 659 O O . GLY A 1 86 ? 21.828 18.344 10.188 1 97 86 GLY A O 1
ATOM 660 N N . LEU A 1 87 ? 20.844 16.375 9.945 1 98.06 87 LEU A N 1
ATOM 661 C CA . LEU A 1 87 ? 21.781 15.938 8.922 1 98.06 87 LEU A CA 1
ATOM 662 C C . LEU A 1 87 ? 21.531 16.672 7.605 1 98.06 87 LEU A C 1
ATOM 664 O O . LEU A 1 87 ? 20.375 16.922 7.238 1 98.06 87 LEU A O 1
ATOM 668 N N . GLU A 1 88 ? 22.625 16.938 6.957 1 97.81 88 GLU A N 1
ATOM 669 C CA . GLU A 1 88 ? 22.516 17.609 5.668 1 97.81 88 GLU A CA 1
ATOM 670 C C . GLU A 1 88 ? 21.859 16.719 4.625 1 97.81 88 GLU A C 1
ATOM 672 O O . GLU A 1 88 ? 22.219 15.547 4.488 1 97.81 88 GLU A O 1
ATOM 677 N N . LYS A 1 89 ? 20.922 17.312 3.924 1 98.25 89 LYS A N 1
ATOM 678 C CA . LYS A 1 89 ? 20.25 16.609 2.834 1 98.25 89 LYS A CA 1
ATOM 679 C C . LYS A 1 89 ? 20.734 17.109 1.477 1 98.25 89 LYS A C 1
ATOM 681 O O . LYS A 1 89 ? 21.062 18.281 1.33 1 98.25 89 LYS A O 1
ATOM 686 N N . PRO A 1 90 ? 20.719 16.234 0.501 1 98.38 90 PRO A N 1
ATOM 687 C CA . PRO A 1 90 ? 20.984 16.719 -0.855 1 98.38 90 PRO A CA 1
ATOM 688 C C . PRO A 1 90 ? 19.984 17.766 -1.312 1 98.38 90 PRO A C 1
ATOM 690 O O . PRO A 1 90 ? 18.891 17.859 -0.763 1 98.38 90 PRO A O 1
ATOM 693 N N . GLU A 1 91 ? 20.453 18.531 -2.25 1 98.12 91 GLU A N 1
ATOM 694 C CA . GLU A 1 91 ? 19.5 19.438 -2.877 1 98.12 91 GLU A CA 1
ATOM 695 C C . GLU A 1 91 ? 18.297 18.688 -3.434 1 98.12 91 GLU A C 1
ATOM 697 O O . GLU A 1 91 ? 18.438 17.578 -3.947 1 98.12 91 GLU A O 1
ATOM 702 N N . ILE A 1 92 ? 17.141 19.297 -3.424 1 98.5 92 ILE A N 1
ATOM 703 C CA . ILE A 1 92 ? 15.891 18.656 -3.811 1 98.5 92 ILE A CA 1
ATOM 704 C C . ILE A 1 92 ? 15.977 18.188 -5.266 1 98.5 92 ILE A C 1
ATOM 706 O O . ILE A 1 92 ? 15.523 17.094 -5.605 1 98.5 92 ILE A O 1
ATOM 710 N N . ASN A 1 93 ? 16.578 18.984 -6.105 1 98.62 93 ASN A N 1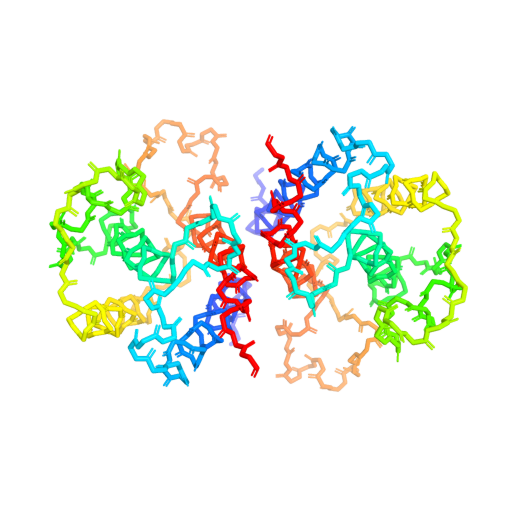
ATOM 711 C CA . ASN A 1 93 ? 16.719 18.594 -7.504 1 98.62 93 ASN A CA 1
ATOM 712 C C . ASN A 1 93 ? 17.578 17.344 -7.656 1 98.62 93 ASN A C 1
ATOM 714 O O . ASN A 1 93 ? 17.344 16.516 -8.539 1 98.62 93 ASN A O 1
ATOM 718 N N . ASP A 1 94 ? 18.594 17.234 -6.879 1 98.75 94 ASP A N 1
ATOM 719 C CA . ASP A 1 94 ? 19.391 16.031 -6.891 1 98.75 94 ASP A CA 1
ATOM 720 C C . ASP A 1 94 ? 18.578 14.82 -6.441 1 98.75 94 ASP A C 1
ATOM 722 O O . ASP A 1 94 ? 18.672 13.742 -7.035 1 98.75 94 ASP A O 1
ATOM 726 N N . LEU A 1 95 ? 17.797 15 -5.398 1 98.81 95 LEU A N 1
ATOM 727 C CA . LEU A 1 95 ? 16.969 13.906 -4.91 1 98.81 95 LEU A CA 1
ATOM 728 C C . LEU A 1 95 ? 15.992 13.445 -5.988 1 98.81 95 LEU A C 1
ATOM 730 O O . LEU A 1 95 ? 15.766 12.242 -6.152 1 98.81 95 LEU A O 1
ATOM 734 N N . ARG A 1 96 ? 15.406 14.391 -6.684 1 98.81 96 ARG A N 1
ATOM 735 C CA . ARG A 1 96 ? 14.516 14.047 -7.793 1 98.81 96 ARG A CA 1
ATOM 736 C C . ARG A 1 96 ? 15.25 13.227 -8.852 1 98.81 96 ARG A C 1
ATOM 738 O O . ARG A 1 96 ? 14.719 12.25 -9.367 1 98.81 96 ARG A O 1
ATOM 745 N N . LEU A 1 97 ? 16.422 13.672 -9.195 1 98.81 97 LEU A N 1
ATOM 746 C CA . LEU A 1 97 ? 17.219 12.938 -10.164 1 98.81 97 LEU A CA 1
ATOM 747 C C . LEU A 1 97 ? 17.547 11.539 -9.656 1 98.81 97 LEU A C 1
ATOM 749 O O . LEU A 1 97 ? 17.438 10.555 -10.398 1 98.81 97 LEU A O 1
ATOM 753 N N . TYR A 1 98 ? 17.953 11.445 -8.359 1 98.94 98 TYR A N 1
ATOM 754 C CA . TYR A 1 98 ? 18.25 10.148 -7.77 1 98.94 98 TYR A CA 1
ATOM 755 C C . TYR A 1 98 ? 17.031 9.227 -7.832 1 98.94 98 TYR A C 1
ATOM 757 O O . TYR A 1 98 ? 17.156 8.047 -8.148 1 98.94 98 TYR A O 1
ATOM 765 N N . TRP A 1 99 ? 15.875 9.734 -7.512 1 98.88 99 TRP A N 1
ATOM 766 C CA . TRP A 1 99 ? 14.633 8.969 -7.598 1 98.88 99 TRP A CA 1
ATOM 767 C C . TRP A 1 99 ? 14.453 8.391 -9 1 98.88 99 TRP A C 1
ATOM 769 O O . TRP A 1 99 ? 14.25 7.184 -9.156 1 98.88 99 TRP A O 1
ATOM 779 N N . SER A 1 100 ? 14.586 9.234 -9.992 1 98.81 100 SER A N 1
ATOM 780 C CA . SER A 1 100 ? 14.383 8.812 -11.375 1 98.81 100 SER A CA 1
ATOM 781 C C . SER A 1 100 ? 15.383 7.738 -11.781 1 98.81 100 SER A C 1
ATOM 783 O O . SER A 1 100 ? 15.016 6.742 -12.406 1 98.81 100 SER A O 1
ATOM 785 N N . LEU A 1 101 ? 16.609 7.918 -11.414 1 98.88 101 LEU A N 1
ATOM 786 C CA . LEU A 1 101 ? 17.672 7 -11.82 1 98.88 101 LEU A CA 1
ATOM 787 C C . LEU A 1 101 ? 17.531 5.664 -11.094 1 98.88 101 LEU A C 1
ATOM 789 O O . LEU A 1 101 ? 17.766 4.605 -11.688 1 98.88 101 LEU A O 1
ATOM 793 N N . VAL A 1 102 ? 17.156 5.691 -9.828 1 98.94 102 VAL A N 1
ATOM 794 C CA . VAL A 1 102 ? 16.938 4.465 -9.07 1 98.94 102 VAL A CA 1
ATOM 795 C C . VAL A 1 102 ? 15.758 3.699 -9.664 1 98.94 102 VAL A C 1
ATOM 797 O O . VAL A 1 102 ? 15.836 2.486 -9.883 1 98.94 102 VAL A O 1
ATOM 800 N N . GLN A 1 103 ? 14.664 4.434 -9.953 1 98.81 103 GLN A N 1
ATOM 801 C CA . GLN A 1 103 ? 13.5 3.789 -10.547 1 98.81 103 GLN A CA 1
ATOM 802 C C . GLN A 1 103 ? 13.844 3.174 -11.898 1 98.81 103 GLN A C 1
ATOM 804 O O . GLN A 1 103 ? 13.398 2.066 -12.219 1 98.81 103 GLN A O 1
ATOM 809 N N . GLU A 1 104 ? 14.602 3.883 -12.641 1 98.75 104 GLU A N 1
ATOM 810 C CA . GLU A 1 104 ? 15.023 3.375 -13.945 1 98.75 104 GLU A CA 1
ATOM 811 C C . GLU A 1 104 ? 15.883 2.123 -13.797 1 98.75 104 GLU A C 1
ATOM 813 O O . GLU A 1 104 ? 15.695 1.147 -14.531 1 98.75 104 GLU A O 1
ATOM 818 N N . ARG A 1 105 ? 16.844 2.16 -12.906 1 98.88 105 ARG A N 1
ATOM 819 C CA . ARG A 1 105 ? 17.703 1.016 -12.664 1 98.88 105 ARG A CA 1
ATOM 820 C C . ARG A 1 105 ? 16.906 -0.204 -12.234 1 98.88 105 ARG A C 1
ATOM 822 O O . ARG A 1 105 ? 17.125 -1.312 -12.727 1 98.88 105 ARG A O 1
ATOM 829 N N . LEU A 1 106 ? 16.031 -0.023 -11.312 1 98.88 106 LEU A N 1
ATOM 830 C CA . LEU A 1 106 ? 15.18 -1.115 -10.844 1 98.88 106 LEU A CA 1
ATOM 831 C C . LEU A 1 106 ? 14.336 -1.672 -11.992 1 98.88 106 LEU A C 1
ATOM 833 O O . LEU A 1 106 ? 14.258 -2.889 -12.172 1 98.88 106 LEU A O 1
ATOM 837 N N . ALA A 1 107 ? 13.727 -0.761 -12.758 1 98.69 107 ALA A N 1
ATOM 838 C CA . ALA A 1 107 ? 12.898 -1.203 -13.875 1 98.69 107 ALA A CA 1
ATOM 839 C C . ALA A 1 107 ? 13.703 -2.051 -14.859 1 98.69 107 ALA A C 1
ATOM 841 O O . ALA A 1 107 ? 13.234 -3.1 -15.305 1 98.69 107 ALA A O 1
ATOM 842 N N . ASN A 1 108 ? 14.875 -1.599 -15.172 1 98.5 108 ASN A N 1
ATOM 843 C CA . ASN A 1 108 ? 15.742 -2.332 -16.094 1 98.5 108 ASN A CA 1
ATOM 844 C C . ASN A 1 108 ? 16.094 -3.711 -15.539 1 98.5 108 ASN A C 1
ATOM 846 O O . ASN A 1 108 ? 16.062 -4.703 -16.266 1 98.5 108 ASN A O 1
ATOM 850 N N . GLN A 1 109 ? 16.484 -3.762 -14.273 1 98.75 109 GLN A N 1
ATOM 851 C CA . GLN A 1 109 ? 16.844 -5.027 -13.648 1 98.75 109 GLN A CA 1
ATOM 852 C C . GLN A 1 109 ? 15.648 -5.973 -13.57 1 98.75 109 GLN A C 1
ATOM 854 O O . GLN A 1 109 ? 15.773 -7.164 -13.852 1 98.75 109 GLN A O 1
ATOM 859 N N . PHE A 1 110 ? 14.484 -5.469 -13.18 1 98.69 110 PHE A N 1
ATOM 860 C CA . PHE A 1 110 ? 13.273 -6.281 -13.07 1 98.69 110 PHE A CA 1
ATOM 861 C C . PHE A 1 110 ? 12.906 -6.891 -14.414 1 98.69 110 PHE A C 1
ATOM 863 O O . PHE A 1 110 ? 12.477 -8.047 -14.484 1 98.69 110 PHE A O 1
ATOM 870 N N . ASN A 1 111 ? 13.086 -6.145 -15.461 1 96.62 111 ASN A N 1
ATOM 871 C CA . ASN A 1 111 ? 12.742 -6.602 -16.812 1 96.62 111 ASN A CA 1
ATOM 872 C C . ASN A 1 111 ? 13.656 -7.734 -17.266 1 96.62 111 ASN A C 1
ATOM 874 O O . ASN A 1 111 ? 13.32 -8.477 -18.188 1 96.62 111 ASN A O 1
ATOM 878 N N . GLN A 1 112 ? 14.773 -7.887 -16.625 1 97.31 112 GLN A N 1
ATOM 879 C CA . GLN A 1 112 ? 15.742 -8.906 -17.016 1 97.31 112 GLN A CA 1
ATOM 880 C C . GLN A 1 112 ? 15.516 -10.203 -16.234 1 97.31 112 GLN A C 1
ATOM 882 O O . GLN A 1 112 ? 16.047 -11.25 -16.594 1 97.31 112 GLN A O 1
ATOM 887 N N . LEU A 1 113 ? 14.781 -10.125 -15.164 1 97.75 113 LEU A N 1
ATOM 888 C CA . LEU A 1 113 ? 14.539 -11.297 -14.336 1 97.75 113 LEU A CA 1
ATOM 889 C C . LEU A 1 113 ? 13.5 -12.219 -14.984 1 97.75 113 LEU A C 1
ATOM 891 O O . LEU A 1 113 ? 12.5 -11.742 -15.531 1 97.75 113 LEU A O 1
ATOM 895 N N . GLN A 1 114 ? 13.773 -13.492 -14.953 1 96.88 114 GLN A N 1
ATOM 896 C CA . GLN A 1 114 ? 12.758 -14.477 -15.297 1 96.88 114 GLN A CA 1
ATOM 897 C C . GLN A 1 114 ? 11.773 -14.672 -14.148 1 96.88 114 GLN A C 1
ATOM 899 O O . GLN A 1 114 ? 12.133 -14.516 -12.977 1 96.88 114 GLN A O 1
ATOM 904 N N . PRO A 1 115 ? 10.562 -15.016 -14.5 1 95.94 115 PRO A N 1
ATOM 905 C CA . PRO A 1 115 ? 9.562 -15.188 -13.438 1 95.94 115 PRO A CA 1
ATOM 906 C C . PRO A 1 115 ? 10.055 -16.094 -12.312 1 95.94 115 PRO A C 1
ATOM 908 O O . PRO A 1 115 ? 9.844 -15.789 -11.133 1 95.94 115 PRO A O 1
ATOM 911 N N . ALA A 1 116 ? 10.727 -17.156 -12.641 1 94.94 116 ALA A N 1
ATOM 912 C CA . ALA A 1 116 ? 11.188 -18.109 -11.641 1 94.94 116 ALA A CA 1
ATOM 913 C C . ALA A 1 116 ? 12.195 -17.469 -10.688 1 94.94 116 ALA A C 1
ATOM 915 O O . ALA A 1 116 ? 12.297 -17.875 -9.523 1 94.94 116 ALA A O 1
ATOM 916 N N . ASP A 1 117 ? 12.938 -16.453 -11.148 1 97.25 117 ASP A N 1
ATOM 917 C CA . ASP A 1 117 ? 13.961 -15.789 -10.336 1 97.25 117 ASP A CA 1
ATOM 918 C C . ASP A 1 117 ? 13.344 -15.102 -9.125 1 97.25 117 ASP A C 1
ATOM 920 O O . ASP A 1 117 ? 13.969 -15.008 -8.07 1 97.25 117 ASP A O 1
ATOM 924 N N . TRP A 1 118 ? 12.148 -14.672 -9.211 1 97.62 118 TRP A N 1
ATOM 925 C CA . TRP A 1 118 ? 11.477 -13.906 -8.172 1 97.62 118 TRP A CA 1
ATOM 926 C C . TRP A 1 118 ? 11.156 -14.789 -6.969 1 97.62 118 TRP A C 1
ATOM 928 O O . TRP A 1 118 ? 10.914 -14.281 -5.871 1 97.62 118 TRP A O 1
ATOM 938 N N . PHE A 1 119 ? 11.141 -16.094 -7.188 1 95.94 119 PHE A N 1
ATOM 939 C CA . PHE A 1 119 ? 10.766 -17 -6.113 1 95.94 119 PHE A CA 1
ATOM 940 C C . PHE A 1 119 ? 12 -17.562 -5.43 1 95.94 119 PHE A C 1
ATOM 942 O O . PHE A 1 119 ? 11.898 -18.406 -4.531 1 95.94 119 PHE A O 1
ATOM 949 N N . ASN A 1 120 ? 13.156 -17.062 -5.793 1 97.12 120 ASN A N 1
ATOM 950 C CA . ASN A 1 120 ? 14.398 -17.391 -5.105 1 97.12 120 ASN A CA 1
ATOM 951 C C . ASN A 1 120 ? 14.578 -16.547 -3.848 1 97.12 120 ASN A C 1
ATOM 953 O O . ASN A 1 120 ? 13.906 -15.531 -3.672 1 97.12 120 ASN A O 1
ATOM 957 N N . LYS A 1 121 ? 15.508 -16.969 -2.996 1 97.94 121 LYS A N 1
ATOM 958 C CA . LYS A 1 121 ? 15.789 -16.25 -1.761 1 97.94 121 LYS A CA 1
ATOM 959 C C . LYS A 1 121 ? 16.328 -14.852 -2.057 1 97.94 121 LYS A C 1
ATOM 961 O O . LYS A 1 121 ? 16.953 -14.625 -3.102 1 97.94 121 LYS A O 1
ATOM 966 N N . HIS A 1 122 ? 16.141 -13.891 -1.219 1 98.62 122 HIS A N 1
ATOM 967 C CA . HIS A 1 122 ? 16.828 -12.602 -1.24 1 98.62 122 HIS A CA 1
ATOM 968 C C . HIS A 1 122 ? 18.078 -12.617 -0.365 1 98.62 122 HIS A C 1
ATOM 970 O O . HIS A 1 122 ? 18.328 -13.594 0.342 1 98.62 122 HIS A O 1
ATOM 976 N N . ALA A 1 123 ? 18.828 -11.594 -0.32 1 98.56 123 ALA A N 1
ATOM 977 C CA . ALA A 1 123 ? 20.172 -11.562 0.252 1 98.56 123 ALA A CA 1
ATOM 978 C C . ALA A 1 123 ? 20.109 -11.602 1.776 1 98.56 123 ALA A C 1
ATOM 980 O O . ALA A 1 123 ? 21.078 -11.992 2.428 1 98.56 123 ALA A O 1
ATOM 981 N N . ALA A 1 124 ? 19.047 -11.25 2.365 1 98.19 124 ALA A N 1
ATOM 982 C CA . ALA A 1 124 ? 18.984 -11.07 3.814 1 98.19 124 ALA A CA 1
ATOM 983 C C . ALA A 1 124 ? 18.562 -12.359 4.512 1 98.19 124 ALA A C 1
ATOM 985 O O . ALA A 1 124 ? 18.422 -12.391 5.734 1 98.19 124 ALA A O 1
ATOM 986 N N . ILE A 1 125 ? 18.203 -13.398 3.834 1 98.31 125 ILE A N 1
ATOM 987 C CA . ILE A 1 125 ? 17.766 -14.648 4.449 1 98.31 125 ILE A CA 1
ATOM 988 C C . ILE A 1 125 ? 18.781 -15.75 4.152 1 98.31 125 ILE A C 1
ATOM 990 O O . ILE A 1 125 ? 19.281 -15.844 3.035 1 98.31 125 ILE A O 1
ATOM 994 N N . SER A 1 126 ? 19.047 -16.594 5.102 1 98.31 126 SER A N 1
ATOM 995 C CA . SER A 1 126 ? 19.953 -17.734 4.895 1 98.31 126 SER A CA 1
ATOM 996 C C . SER A 1 126 ? 19.297 -18.812 4.055 1 98.31 126 SER A C 1
ATOM 998 O O . SER A 1 126 ? 18.062 -18.875 3.965 1 98.31 126 SER A O 1
ATOM 1000 N N . ARG A 1 127 ? 20.141 -19.688 3.443 1 97.81 127 ARG A N 1
ATOM 1001 C CA . ARG A 1 127 ? 19.625 -20.828 2.684 1 97.81 127 ARG A CA 1
ATOM 1002 C C . ARG A 1 127 ? 18.781 -21.734 3.57 1 97.81 127 ARG A C 1
ATOM 1004 O O . ARG A 1 127 ? 17.719 -22.203 3.154 1 97.81 127 ARG A O 1
ATOM 1011 N N . GLU A 1 128 ? 19.266 -21.891 4.77 1 98.12 128 GLU A N 1
ATOM 1012 C CA . GLU A 1 128 ? 18.578 -22.75 5.719 1 98.12 128 GLU A CA 1
ATOM 1013 C C . GLU A 1 128 ? 17.203 -22.203 6.078 1 98.12 128 GLU A C 1
ATOM 1015 O O . GLU A 1 128 ? 16.203 -22.938 6.051 1 98.12 128 GLU A O 1
ATOM 1020 N N . ASP A 1 129 ? 17.125 -20.938 6.402 1 98.06 129 ASP A N 1
ATOM 1021 C CA . ASP A 1 129 ? 15.859 -20.312 6.758 1 98.06 129 ASP A CA 1
ATOM 1022 C C . ASP A 1 129 ? 14.906 -20.281 5.562 1 98.06 129 ASP A C 1
ATOM 1024 O O . ASP A 1 129 ? 13.695 -20.469 5.719 1 98.06 129 ASP A O 1
ATOM 1028 N N . PHE A 1 130 ? 15.492 -20.062 4.414 1 97.81 130 PHE A N 1
ATOM 1029 C CA . PHE A 1 130 ? 14.68 -20 3.205 1 97.81 130 PHE A CA 1
ATOM 1030 C C . PHE A 1 130 ? 14.031 -21.359 2.924 1 97.81 130 PHE A C 1
ATOM 1032 O O . PHE A 1 130 ? 12.891 -21.422 2.455 1 97.81 130 PHE A O 1
ATOM 1039 N N . LEU A 1 131 ? 14.688 -22.469 3.178 1 96.62 131 LEU A N 1
ATOM 1040 C CA . LEU A 1 131 ? 14.133 -23.812 2.986 1 96.62 131 LEU A CA 1
ATOM 1041 C C . LEU A 1 131 ? 12.922 -24.031 3.889 1 96.62 131 LEU A C 1
ATOM 1043 O O . LEU A 1 131 ? 11.969 -24.719 3.506 1 96.62 131 LEU A O 1
ATOM 1047 N N . LYS A 1 132 ? 13.008 -23.375 5.047 1 96.88 132 LYS A N 1
ATOM 1048 C CA . LYS A 1 132 ? 11.922 -23.5 6.008 1 96.88 132 LYS A CA 1
ATOM 1049 C C . LYS A 1 132 ? 10.781 -22.547 5.68 1 96.88 132 LYS A C 1
ATOM 1051 O O . LYS A 1 132 ? 9.617 -22.812 5.988 1 96.88 132 LYS A O 1
ATOM 1056 N N . GLU A 1 133 ? 11.117 -21.422 5.121 1 97.12 133 GLU A N 1
ATOM 1057 C CA . GLU A 1 133 ? 10.164 -20.359 4.844 1 97.12 133 GLU A CA 1
ATOM 1058 C C . GLU A 1 133 ? 10.297 -19.844 3.41 1 97.12 133 GLU A C 1
ATOM 1060 O O . GLU A 1 133 ? 10.633 -18.672 3.189 1 97.12 133 GLU A O 1
ATOM 1065 N N . PRO A 1 134 ? 9.898 -20.641 2.516 1 96.5 134 PRO A N 1
ATOM 1066 C CA . PRO A 1 134 ? 10.133 -20.297 1.111 1 96.5 134 PRO A CA 1
ATOM 1067 C C . PRO A 1 134 ? 9.336 -19.078 0.656 1 96.5 134 PRO A C 1
ATOM 1069 O O . PRO A 1 134 ? 9.602 -18.516 -0.41 1 96.5 134 PRO A O 1
ATOM 1072 N N . HIS A 1 135 ? 8.305 -18.656 1.485 1 96.38 135 HIS A N 1
ATOM 1073 C CA . HIS A 1 135 ? 7.547 -17.469 1.145 1 96.38 135 HIS A CA 1
ATOM 1074 C C . HIS A 1 135 ? 8.383 -16.203 1.36 1 96.38 135 HIS A C 1
ATOM 1076 O O . HIS A 1 135 ? 8.023 -15.133 0.878 1 96.38 135 HIS A O 1
ATOM 1082 N N . ARG A 1 136 ? 9.508 -16.328 2.121 1 97.38 136 ARG A N 1
ATOM 1083 C CA . ARG A 1 136 ? 10.43 -15.219 2.291 1 97.38 136 ARG A CA 1
ATOM 1084 C C . ARG A 1 136 ? 11.398 -15.117 1.116 1 97.38 136 ARG A C 1
ATOM 1086 O O . ARG A 1 136 ? 12.609 -15.273 1.288 1 97.38 136 ARG A O 1
ATOM 1093 N N . ASN A 1 137 ? 10.875 -14.883 -0.096 1 97.88 137 ASN A N 1
ATOM 1094 C CA . ASN A 1 137 ? 11.609 -14.836 -1.356 1 97.88 137 ASN A CA 1
ATOM 1095 C C . ASN A 1 137 ? 11.68 -13.414 -1.906 1 97.88 137 ASN A C 1
ATOM 1097 O O . ASN A 1 137 ? 11.227 -12.469 -1.26 1 97.88 137 ASN A O 1
ATOM 1101 N N . LYS A 1 138 ? 12.266 -13.164 -3.072 1 98.56 138 LYS A N 1
ATOM 1102 C CA . LYS A 1 138 ? 12.445 -11.844 -3.672 1 98.56 138 LYS A CA 1
ATOM 1103 C C . LYS A 1 138 ? 11.102 -11.18 -3.945 1 98.56 138 LYS A C 1
ATOM 1105 O O . LYS A 1 138 ? 10.977 -9.961 -3.818 1 98.56 138 LYS A O 1
ATOM 1110 N N . LEU A 1 139 ? 10.133 -11.969 -4.312 1 98.44 139 LEU A N 1
ATOM 1111 C CA . LEU A 1 139 ? 8.812 -11.422 -4.613 1 98.44 139 LEU A CA 1
ATOM 1112 C C . LEU A 1 139 ? 8.172 -10.836 -3.359 1 98.44 139 LEU A C 1
ATOM 1114 O O . LEU A 1 139 ? 7.488 -9.812 -3.426 1 98.44 139 LEU A O 1
ATOM 1118 N N . SER A 1 140 ? 8.367 -11.492 -2.229 1 98.38 140 SER A N 1
ATOM 1119 C CA . SER A 1 140 ? 7.832 -10.961 -0.982 1 98.38 140 SER A CA 1
ATOM 1120 C C . SER A 1 140 ? 8.445 -9.602 -0.657 1 98.38 140 SER A C 1
ATOM 1122 O O . SER A 1 140 ? 7.766 -8.727 -0.115 1 98.38 140 SER A O 1
ATOM 1124 N N . VAL A 1 141 ? 9.719 -9.375 -0.976 1 98.75 141 VAL A N 1
ATOM 1125 C CA . VAL A 1 141 ? 10.359 -8.078 -0.801 1 98.75 141 VAL A CA 1
ATOM 1126 C C . VAL A 1 141 ? 9.664 -7.035 -1.673 1 98.75 141 VAL A C 1
ATOM 1128 O O . VAL A 1 141 ? 9.336 -5.945 -1.202 1 98.75 141 VAL A O 1
ATOM 1131 N N . LEU A 1 142 ? 9.43 -7.43 -2.924 1 98.88 142 LEU A N 1
ATOM 1132 C CA . LEU A 1 142 ? 8.781 -6.512 -3.857 1 98.88 142 LEU A CA 1
ATOM 1133 C C . LEU A 1 142 ? 7.402 -6.113 -3.352 1 98.88 142 LEU A C 1
ATOM 1135 O O . LEU A 1 142 ? 7.055 -4.93 -3.352 1 98.88 142 LEU A O 1
ATOM 1139 N N . ILE A 1 143 ? 6.629 -7.07 -2.947 1 98.88 143 ILE A N 1
ATOM 1140 C CA . ILE A 1 143 ? 5.27 -6.82 -2.475 1 98.88 143 ILE A CA 1
ATOM 1141 C C . ILE A 1 143 ? 5.312 -5.918 -1.242 1 98.88 143 ILE A C 1
ATOM 1143 O O . ILE A 1 143 ? 4.551 -4.953 -1.145 1 98.88 143 ILE A O 1
ATOM 1147 N N . ASN A 1 144 ? 6.246 -6.188 -0.338 1 98.75 144 ASN A N 1
ATOM 1148 C CA . ASN A 1 144 ? 6.375 -5.383 0.873 1 98.75 144 ASN A CA 1
ATOM 1149 C C . ASN A 1 144 ? 6.77 -3.945 0.551 1 98.75 144 ASN A C 1
ATOM 1151 O O . ASN A 1 144 ? 6.223 -3.004 1.125 1 98.75 144 ASN A O 1
ATOM 1155 N N . ARG A 1 145 ? 7.695 -3.789 -0.363 1 98.94 145 ARG A N 1
ATOM 1156 C CA . ARG A 1 145 ? 8.156 -2.449 -0.711 1 98.94 145 ARG A CA 1
ATOM 1157 C C . ARG A 1 145 ? 7.09 -1.689 -1.491 1 98.94 145 ARG A C 1
ATOM 1159 O O . ARG A 1 145 ? 7.008 -0.462 -1.406 1 98.94 145 ARG A O 1
ATOM 1166 N N . THR A 1 146 ? 6.258 -2.424 -2.23 1 98.94 146 THR A N 1
ATOM 1167 C CA . THR A 1 146 ? 5.129 -1.801 -2.91 1 98.94 146 THR A CA 1
ATOM 1168 C C . THR A 1 146 ? 4.145 -1.217 -1.9 1 98.94 146 THR A C 1
ATOM 1170 O O . THR A 1 146 ? 3.723 -0.067 -2.031 1 98.94 146 THR A O 1
ATOM 1173 N N . ASN A 1 147 ? 3.834 -2 -0.88 1 98.94 147 ASN A N 1
ATOM 1174 C CA . ASN A 1 147 ? 2.953 -1.514 0.176 1 98.94 147 ASN A CA 1
ATOM 1175 C C . ASN A 1 147 ? 3.582 -0.348 0.936 1 98.94 147 ASN A C 1
ATOM 1177 O O . ASN A 1 147 ? 2.895 0.61 1.291 1 98.94 147 ASN A O 1
ATOM 1181 N N . HIS A 1 148 ? 4.875 -0.435 1.204 1 98.94 148 HIS A N 1
ATOM 1182 C CA . HIS A 1 148 ? 5.617 0.64 1.852 1 98.94 148 HIS A CA 1
ATOM 1183 C C . HIS A 1 148 ? 5.535 1.931 1.044 1 98.94 148 HIS A C 1
ATOM 1185 O O . HIS A 1 148 ? 5.312 3.006 1.605 1 98.94 148 HIS A O 1
ATOM 1191 N N . MET A 1 149 ? 5.684 1.804 -0.235 1 98.94 149 MET A N 1
ATOM 1192 C CA . MET A 1 149 ? 5.57 2.953 -1.129 1 98.94 149 MET A CA 1
ATOM 1193 C C . MET A 1 149 ? 4.16 3.533 -1.098 1 98.94 149 MET A C 1
ATOM 1195 O O . MET A 1 149 ? 3.986 4.75 -1.017 1 98.94 149 MET A O 1
ATOM 1199 N N . ALA A 1 150 ? 3.137 2.686 -1.124 1 98.94 150 ALA A N 1
ATOM 1200 C CA . ALA A 1 150 ? 1.753 3.148 -1.045 1 98.94 150 ALA A CA 1
ATOM 1201 C C . ALA A 1 150 ? 1.5 3.9 0.258 1 98.94 150 ALA A C 1
ATOM 1203 O O . ALA A 1 150 ? 0.838 4.941 0.263 1 98.94 150 ALA A O 1
ATOM 1204 N N . TYR A 1 151 ? 2.055 3.41 1.309 1 98.94 151 TYR A N 1
ATOM 1205 C CA . TYR A 1 151 ? 1.942 4.016 2.631 1 98.94 151 TYR A CA 1
ATOM 1206 C C . TYR A 1 151 ? 2.467 5.445 2.623 1 98.94 151 TYR A C 1
ATOM 1208 O O . TYR A 1 151 ? 1.77 6.371 3.041 1 98.94 151 TYR A O 1
ATOM 1216 N N . HIS A 1 152 ? 3.625 5.645 2.137 1 98.94 152 HIS A N 1
ATOM 1217 C CA . HIS A 1 152 ? 4.227 6.973 2.133 1 98.94 152 HIS A CA 1
ATOM 1218 C C . HIS A 1 152 ? 3.631 7.848 1.034 1 98.94 152 HIS A C 1
ATOM 1220 O O . HIS A 1 152 ? 3.564 9.07 1.174 1 98.94 152 HIS A O 1
ATOM 1226 N N . LEU A 1 153 ? 3.156 7.191 -0.078 1 98.94 153 LEU A N 1
ATOM 1227 C CA . LEU A 1 153 ? 2.428 7.941 -1.096 1 98.94 153 LEU A CA 1
ATOM 1228 C C . LEU A 1 153 ? 1.188 8.602 -0.5 1 98.94 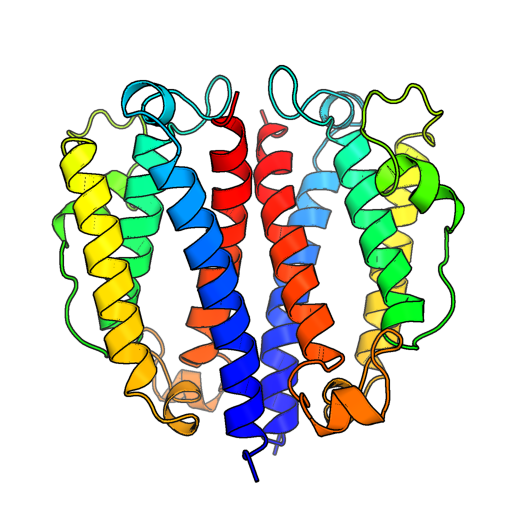153 LEU A C 1
ATOM 1230 O O . LEU A 1 153 ? 0.88 9.75 -0.814 1 98.94 153 LEU A O 1
ATOM 1234 N N . GLY A 1 154 ? 0.473 7.887 0.339 1 98.88 154 GLY A N 1
ATOM 1235 C CA . GLY A 1 154 ? -0.666 8.469 1.029 1 98.88 154 GLY A CA 1
ATOM 1236 C C . GLY A 1 154 ? -0.308 9.711 1.829 1 98.88 154 GLY A C 1
ATOM 1237 O O . GLY A 1 154 ? -1.083 10.664 1.879 1 98.88 154 GLY A O 1
ATOM 1238 N N . GLN A 1 155 ? 0.845 9.75 2.426 1 98.88 155 GLN A N 1
ATOM 1239 C CA . GLN A 1 155 ? 1.316 10.891 3.201 1 98.88 155 GLN A CA 1
ATOM 1240 C C . GLN A 1 155 ? 1.746 12.031 2.287 1 98.88 155 GLN A C 1
ATOM 1242 O O . GLN A 1 155 ? 1.375 13.188 2.512 1 98.88 155 GLN A O 1
ATOM 1247 N N . LEU A 1 156 ? 2.447 11.664 1.238 1 98.88 156 LEU A N 1
ATOM 1248 C CA . LEU A 1 156 ? 2.941 12.648 0.283 1 98.88 156 LEU A CA 1
ATOM 1249 C C . LEU A 1 156 ? 1.786 13.352 -0.42 1 98.88 156 LEU A C 1
ATOM 1251 O O . LEU A 1 156 ? 1.91 14.508 -0.82 1 98.88 156 LEU A O 1
ATOM 1255 N N . ALA A 1 157 ? 0.653 12.672 -0.531 1 98.69 157 ALA A N 1
ATOM 1256 C CA . ALA A 1 157 ? -0.516 13.227 -1.207 1 98.69 157 ALA A CA 1
ATOM 1257 C C . ALA A 1 157 ? -1.004 14.492 -0.507 1 98.69 157 ALA A C 1
ATOM 1259 O O . ALA A 1 157 ? -1.648 15.344 -1.126 1 98.69 157 ALA A O 1
ATOM 1260 N N . TYR A 1 158 ? -0.65 14.688 0.749 1 98.5 158 TYR A N 1
ATOM 1261 C CA . TYR A 1 158 ? -1.116 15.828 1.525 1 98.5 158 TYR A CA 1
ATOM 1262 C C . TYR A 1 158 ? -0.365 17.094 1.135 1 98.5 158 TYR A C 1
ATOM 1264 O O . TYR A 1 158 ? -0.761 18.203 1.513 1 98.5 158 TYR A O 1
ATOM 1272 N N . LEU A 1 159 ? 0.654 16.906 0.33 1 98.44 159 LEU A N 1
ATOM 1273 C CA . LEU A 1 159 ? 1.409 18.062 -0.143 1 98.44 159 LEU A CA 1
ATOM 1274 C C . LEU A 1 159 ? 0.708 18.734 -1.324 1 98.44 159 LEU A C 1
ATOM 1276 O O . LEU A 1 159 ? 1.044 19.859 -1.701 1 98.44 159 LEU A O 1
ATOM 1280 N N . LYS A 1 160 ? -0.166 17.969 -1.939 1 95.12 160 LYS A N 1
ATOM 1281 C CA . LYS A 1 160 ? -0.931 18.547 -3.041 1 95.12 160 LYS A CA 1
ATOM 1282 C C . LYS A 1 160 ? -2.021 19.484 -2.525 1 95.12 160 LYS A C 1
ATOM 1284 O O . LYS A 1 160 ? -2.869 19.062 -1.728 1 95.12 160 LYS A O 1
ATOM 1289 N N . LYS A 1 161 ? -1.974 20.844 -2.775 1 85 161 LYS A N 1
ATOM 1290 C CA . LYS A 1 161 ? -2.932 21.828 -2.303 1 85 161 LYS A CA 1
ATOM 1291 C C . LYS A 1 161 ? -4.062 22.031 -3.311 1 85 161 LYS A C 1
ATOM 1293 O O . LYS A 1 161 ? -3.863 21.859 -4.516 1 85 161 LYS A O 1
ATOM 1298 N N . MET B 1 1 ? 3.549 -30.719 -0.225 1 42.41 1 MET B N 1
ATOM 1299 C CA . MET B 1 1 ? 4.383 -29.797 -0.987 1 42.41 1 MET B CA 1
ATOM 1300 C C . MET B 1 1 ? 3.562 -28.625 -1.509 1 42.41 1 MET B C 1
ATOM 1302 O O . MET B 1 1 ? 2.576 -28.812 -2.223 1 42.41 1 MET B O 1
ATOM 1306 N N . HIS B 1 2 ? 3.527 -27.422 -0.826 1 59.97 2 HIS B N 1
ATOM 1307 C CA . HIS B 1 2 ? 2.641 -26.359 -1.282 1 59.97 2 HIS B CA 1
ATOM 1308 C C . HIS B 1 2 ? 2.875 -26.047 -2.756 1 59.97 2 HIS B C 1
ATOM 1310 O O . HIS B 1 2 ? 4.02 -26 -3.213 1 59.97 2 HIS B O 1
ATOM 1316 N N . THR B 1 3 ? 1.812 -26.234 -3.537 1 81.81 3 THR B N 1
ATOM 1317 C CA . THR B 1 3 ? 1.894 -25.922 -4.961 1 81.81 3 THR B CA 1
ATOM 1318 C C . THR B 1 3 ? 2.354 -24.484 -5.18 1 81.81 3 THR B C 1
ATOM 1320 O O . THR B 1 3 ? 2.363 -23.688 -4.246 1 81.81 3 THR B O 1
ATOM 1323 N N . GLN B 1 4 ? 3.07 -24.281 -6.199 1 86.31 4 GLN B N 1
ATOM 1324 C CA . GLN B 1 4 ? 3.494 -22.938 -6.582 1 86.31 4 GLN B CA 1
ATOM 1325 C C . GLN B 1 4 ? 2.346 -21.938 -6.457 1 86.31 4 GLN B C 1
ATOM 1327 O O . GLN B 1 4 ? 2.543 -20.812 -6.012 1 86.31 4 GLN B O 1
ATOM 1332 N N . GLU B 1 5 ? 1.221 -22.438 -6.73 1 89.38 5 GLU B N 1
ATOM 1333 C CA . GLU B 1 5 ? 0.034 -21.594 -6.625 1 89.38 5 GLU B CA 1
ATOM 1334 C C . GLU B 1 5 ? -0.243 -21.203 -5.176 1 89.38 5 GLU B C 1
ATOM 1336 O O . GLU B 1 5 ? -0.569 -20.047 -4.887 1 89.38 5 GLU B O 1
ATOM 1341 N N . ALA B 1 6 ? -0.143 -22.188 -4.34 1 93.69 6 ALA B N 1
ATOM 1342 C CA . ALA B 1 6 ? -0.369 -21.938 -2.918 1 93.69 6 ALA B CA 1
ATOM 1343 C C . ALA B 1 6 ? 0.65 -20.938 -2.363 1 93.69 6 ALA B C 1
ATOM 1345 O O . ALA B 1 6 ? 0.312 -20.094 -1.536 1 93.69 6 ALA B O 1
ATOM 1346 N N . LEU B 1 7 ? 1.837 -21.094 -2.787 1 94.19 7 LEU B N 1
ATOM 1347 C CA . LEU B 1 7 ? 2.887 -20.188 -2.35 1 94.19 7 LEU B CA 1
ATOM 1348 C C . LEU B 1 7 ? 2.596 -18.766 -2.812 1 94.19 7 LEU B C 1
ATOM 1350 O O . LEU B 1 7 ? 2.744 -17.812 -2.041 1 94.19 7 LEU B O 1
ATOM 1354 N N . PHE B 1 8 ? 2.127 -18.578 -4.008 1 92.31 8 PHE B N 1
ATOM 1355 C CA . PHE B 1 8 ? 1.797 -17.281 -4.574 1 92.31 8 PHE B CA 1
ATOM 1356 C C . PHE B 1 8 ? 0.669 -16.625 -3.793 1 92.31 8 PHE B C 1
ATOM 1358 O O . PHE B 1 8 ? 0.776 -15.453 -3.404 1 92.31 8 PHE B O 1
ATOM 1365 N N . VAL B 1 9 ? -0.313 -17.344 -3.549 1 96.44 9 VAL B N 1
ATOM 1366 C CA . VAL B 1 9 ? -1.479 -16.828 -2.834 1 96.44 9 VAL B CA 1
ATOM 1367 C C . VAL B 1 9 ? -1.091 -16.469 -1.4 1 96.44 9 VAL B C 1
ATOM 1369 O O . VAL B 1 9 ? -1.539 -15.453 -0.865 1 96.44 9 VAL B O 1
ATOM 1372 N N . ARG B 1 10 ? -0.253 -17.266 -0.822 1 96.75 10 ARG B N 1
ATOM 1373 C CA . ARG B 1 10 ? 0.211 -16.984 0.536 1 96.75 10 ARG B CA 1
ATOM 1374 C C . ARG B 1 10 ? 0.92 -15.641 0.615 1 96.75 10 ARG B C 1
ATOM 1376 O O . ARG B 1 10 ? 0.712 -14.883 1.562 1 96.75 10 ARG B O 1
ATOM 1383 N N . LEU B 1 11 ? 1.76 -15.305 -0.347 1 97.88 11 LEU B N 1
ATOM 1384 C CA . LEU B 1 11 ? 2.469 -14.031 -0.364 1 97.88 11 LEU B CA 1
ATOM 1385 C C . LEU B 1 11 ? 1.487 -12.867 -0.359 1 97.88 11 LEU B C 1
ATOM 1387 O O . LEU B 1 11 ? 1.661 -11.906 0.396 1 97.88 11 LEU B O 1
ATOM 1391 N N . ALA B 1 12 ? 0.47 -12.953 -1.196 1 98.31 12 ALA B N 1
ATOM 1392 C CA . ALA B 1 12 ? -0.524 -11.883 -1.298 1 98.31 12 ALA B CA 1
ATOM 1393 C C . ALA B 1 12 ? -1.348 -11.781 -0.018 1 98.31 12 ALA B C 1
ATOM 1395 O O . ALA B 1 12 ? -1.6 -10.68 0.477 1 98.31 12 ALA B O 1
ATOM 1396 N N . LEU B 1 13 ? -1.738 -12.93 0.506 1 98.56 13 LEU B N 1
ATOM 1397 C CA . LEU B 1 13 ? -2.547 -12.938 1.72 1 98.56 13 LEU B CA 1
ATOM 1398 C C . LEU B 1 13 ? -1.734 -12.461 2.918 1 98.56 13 LEU B C 1
ATOM 1400 O O . LEU B 1 13 ? -2.271 -11.812 3.818 1 98.56 13 LEU B O 1
ATOM 1404 N N . ASP B 1 14 ? -0.453 -12.828 2.959 1 98.44 14 ASP B N 1
ATOM 1405 C CA . ASP B 1 14 ? 0.412 -12.32 4.02 1 98.44 14 ASP B CA 1
ATOM 1406 C C . ASP B 1 14 ? 0.464 -10.797 4.004 1 98.44 14 ASP B C 1
ATOM 1408 O O . ASP B 1 14 ? 0.413 -10.156 5.055 1 98.44 14 ASP B O 1
ATOM 1412 N N . ALA B 1 15 ? 0.603 -10.203 2.812 1 98.75 15 ALA B N 1
ATOM 1413 C CA . ALA B 1 15 ? 0.622 -8.75 2.689 1 98.75 15 ALA B CA 1
ATOM 1414 C C . ALA B 1 15 ? -0.703 -8.141 3.145 1 98.75 15 ALA B C 1
ATOM 1416 O O . ALA B 1 15 ? -0.719 -7.156 3.883 1 98.75 15 ALA B O 1
ATOM 1417 N N . TRP B 1 16 ? -1.845 -8.727 2.734 1 98.88 16 TRP B N 1
ATOM 1418 C CA . TRP B 1 16 ? -3.174 -8.297 3.156 1 98.88 16 TRP B CA 1
ATOM 1419 C C . TRP B 1 16 ? -3.299 -8.328 4.676 1 98.88 16 TRP B C 1
ATOM 1421 O O . TRP B 1 16 ? -3.729 -7.348 5.289 1 98.88 16 TRP B O 1
ATOM 1431 N N . ASN B 1 17 ? -2.898 -9.414 5.219 1 98.75 17 ASN B N 1
ATOM 1432 C CA . ASN B 1 17 ? -3.029 -9.609 6.66 1 98.75 17 ASN B CA 1
ATOM 1433 C C . ASN B 1 17 ? -2.145 -8.633 7.438 1 98.75 17 ASN B C 1
ATOM 1435 O O . ASN B 1 17 ? -2.541 -8.133 8.492 1 98.75 17 ASN B O 1
ATOM 1439 N N . THR B 1 18 ? -0.965 -8.406 6.926 1 98.81 18 THR B N 1
ATOM 1440 C CA . THR B 1 18 ? -0.061 -7.457 7.57 1 98.81 18 THR B CA 1
ATOM 1441 C C . THR B 1 18 ? -0.674 -6.059 7.598 1 98.81 18 THR B C 1
ATOM 1443 O O . THR B 1 18 ? -0.739 -5.426 8.656 1 98.81 18 THR B O 1
ATOM 1446 N N . GLN B 1 19 ? -1.159 -5.582 6.445 1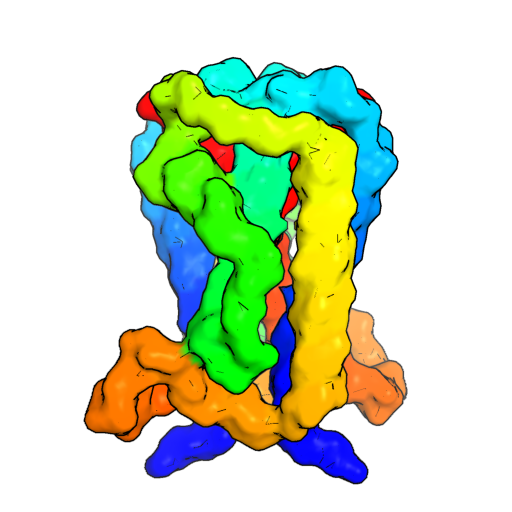 98.88 19 GLN B N 1
ATOM 1447 C CA . GLN B 1 19 ? -1.75 -4.25 6.391 1 98.88 19 GLN B CA 1
ATOM 1448 C C . GLN B 1 19 ? -3.031 -4.18 7.215 1 98.88 19 GLN B C 1
ATOM 1450 O O . GLN B 1 19 ? -3.299 -3.174 7.875 1 98.88 19 GLN B O 1
ATOM 1455 N N . SER B 1 20 ? -3.84 -5.258 7.188 1 98.81 20 SER B N 1
ATOM 1456 C CA . SER B 1 20 ? -5.066 -5.309 7.973 1 98.81 20 SER B CA 1
ATOM 1457 C C . SER B 1 20 ? -4.77 -5.227 9.469 1 98.81 20 SER B C 1
ATOM 1459 O O . SER B 1 20 ? -5.445 -4.5 10.203 1 98.81 20 SER B O 1
ATOM 1461 N N . SER B 1 21 ? -3.799 -5.98 9.852 1 98.75 21 SER B N 1
ATOM 1462 C CA . SER B 1 21 ? -3.416 -5.988 11.258 1 98.75 21 SER B CA 1
ATOM 1463 C C . SER B 1 21 ? -2.916 -4.617 11.703 1 98.75 21 SER B C 1
ATOM 1465 O O . SER B 1 21 ? -3.281 -4.133 12.773 1 98.75 21 SER B O 1
ATOM 1467 N N . ARG B 1 22 ? -2.07 -3.986 10.93 1 98.75 22 ARG B N 1
ATOM 1468 C CA . ARG B 1 22 ? -1.558 -2.658 11.242 1 98.75 22 ARG B CA 1
ATOM 1469 C C . ARG B 1 22 ? -2.689 -1.641 11.328 1 98.75 22 ARG B C 1
ATOM 1471 O O . ARG B 1 22 ? -2.717 -0.81 12.242 1 98.75 22 ARG B O 1
ATOM 1478 N N . THR B 1 23 ? -3.584 -1.718 10.383 1 98.88 23 THR B N 1
ATOM 1479 C CA . THR B 1 23 ? -4.711 -0.791 10.375 1 98.88 23 THR B CA 1
ATOM 1480 C C . THR B 1 23 ? -5.602 -1.004 11.594 1 98.88 23 THR B C 1
ATOM 1482 O O . THR B 1 23 ? -5.98 -0.044 12.266 1 98.88 23 THR B O 1
ATOM 1485 N N . ASP B 1 24 ? -5.879 -2.266 11.836 1 98.75 24 ASP B N 1
ATOM 1486 C CA . ASP B 1 24 ? -6.707 -2.604 12.992 1 98.75 24 ASP B CA 1
ATOM 1487 C C . ASP B 1 24 ? -6.074 -2.102 14.289 1 98.75 24 ASP B C 1
ATOM 1489 O O . ASP B 1 24 ? -6.746 -1.483 15.117 1 98.75 24 ASP B O 1
ATOM 1493 N N . LYS B 1 25 ? -4.812 -2.365 14.461 1 98.62 25 LYS B N 1
ATOM 1494 C CA . LYS B 1 25 ? -4.098 -1.938 15.664 1 98.62 25 LYS B CA 1
ATOM 1495 C C . LYS B 1 25 ? -4.141 -0.42 15.82 1 98.62 25 LYS B C 1
ATOM 1497 O O . LYS B 1 25 ? -4.352 0.09 16.922 1 98.62 25 LYS B O 1
ATOM 1502 N N . LEU B 1 26 ? -3.953 0.314 14.742 1 98.75 26 LEU B N 1
ATOM 1503 C CA . LEU B 1 26 ? -4.016 1.771 14.797 1 98.75 26 LEU B CA 1
ATOM 1504 C C . LEU B 1 26 ? -5.406 2.24 15.219 1 98.75 26 LEU B C 1
ATOM 1506 O O . LEU B 1 26 ? -5.543 3.053 16.125 1 98.75 26 LEU B O 1
ATOM 1510 N N . ILE B 1 27 ? -6.445 1.704 14.578 1 98.62 27 ILE B N 1
ATOM 1511 C CA . ILE B 1 27 ? -7.824 2.102 14.859 1 98.62 27 ILE B CA 1
ATOM 1512 C C . ILE B 1 27 ? -8.148 1.84 16.328 1 98.62 27 ILE B C 1
ATOM 1514 O O . ILE B 1 27 ? -8.734 2.689 17 1 98.62 27 ILE B O 1
ATOM 1518 N N . GLN B 1 28 ? -7.664 0.734 16.781 1 97.75 28 GLN B N 1
ATOM 1519 C CA . GLN B 1 28 ? -7.965 0.345 18.156 1 97.75 28 GLN B CA 1
ATOM 1520 C C . GLN B 1 28 ? -7.191 1.202 19.156 1 97.75 28 GLN B C 1
ATOM 1522 O O . GLN B 1 28 ? -7.613 1.366 20.297 1 97.75 28 GLN B O 1
ATOM 1527 N N . SER B 1 29 ? -6.129 1.749 18.781 1 98.25 29 SER B N 1
ATOM 1528 C CA . SER B 1 29 ? -5.301 2.539 19.688 1 98.25 29 SER B CA 1
ATOM 1529 C C . SER B 1 29 ? -5.82 3.967 19.812 1 98.25 29 SER B C 1
ATOM 1531 O O . SER B 1 29 ? -5.434 4.695 20.734 1 98.25 29 SER B O 1
ATOM 1533 N N . LEU B 1 30 ? -6.652 4.402 18.922 1 98.56 30 LEU B N 1
ATOM 1534 C CA . LEU B 1 30 ? -7.152 5.773 18.906 1 98.56 30 LEU B CA 1
ATOM 1535 C C . LEU B 1 30 ? -8.461 5.887 19.672 1 98.56 30 LEU B C 1
ATOM 1537 O O . LEU B 1 30 ? -9.336 5.023 19.562 1 98.56 30 LEU B O 1
ATOM 1541 N N . SER B 1 31 ? -8.562 6.957 20.516 1 98.44 31 SER B N 1
ATOM 1542 C CA . SER B 1 31 ? -9.875 7.273 21.078 1 98.44 31 SER B CA 1
ATOM 1543 C C . SER B 1 31 ? -10.852 7.727 20 1 98.44 31 SER B C 1
ATOM 1545 O O . SER B 1 31 ? -10.438 8.039 18.875 1 98.44 31 SER B O 1
ATOM 1547 N N . ASN B 1 32 ? -12.133 7.73 20.344 1 98.44 32 ASN B N 1
ATOM 1548 C CA . ASN B 1 32 ? -13.109 8.25 19.391 1 98.44 32 ASN B CA 1
ATOM 1549 C C . ASN B 1 32 ? -12.828 9.703 19.016 1 98.44 32 ASN B C 1
ATOM 1551 O O . ASN B 1 32 ? -12.977 10.094 17.859 1 98.44 32 ASN B O 1
ATOM 1555 N N . GLU B 1 33 ? -12.406 10.523 19.969 1 98.19 33 GLU B N 1
ATOM 1556 C CA . GLU B 1 33 ? -12.086 11.93 19.719 1 98.19 33 GLU B CA 1
ATOM 1557 C C . GLU B 1 33 ? -10.906 12.07 18.766 1 98.19 33 GLU B C 1
ATOM 1559 O O . GLU B 1 33 ? -10.93 12.906 17.859 1 98.19 33 GLU B O 1
ATOM 1564 N N . ALA B 1 34 ? -9.891 11.227 18.922 1 98.19 34 ALA B N 1
ATOM 1565 C CA . ALA B 1 34 ? -8.711 11.258 18.078 1 98.19 34 ALA B CA 1
ATOM 1566 C C . ALA B 1 34 ? -9.055 10.836 16.641 1 98.19 34 ALA B C 1
ATOM 1568 O O . ALA B 1 34 ? -8.516 11.383 15.68 1 98.19 34 ALA B O 1
ATOM 1569 N N . LEU B 1 35 ? -9.945 9.836 16.547 1 98.5 35 LEU B N 1
ATOM 1570 C CA . LEU B 1 35 ? -10.344 9.312 15.25 1 98.5 35 LEU B CA 1
ATOM 1571 C C . LEU B 1 35 ? -11.227 10.312 14.508 1 98.5 35 LEU B C 1
ATOM 1573 O O . LEU B 1 35 ? -11.242 10.344 13.273 1 98.5 35 LEU B O 1
ATOM 1577 N N . ALA B 1 36 ? -11.891 11.164 15.219 1 97.94 36 ALA B N 1
ATOM 1578 C CA . ALA B 1 36 ? -12.93 12.023 14.648 1 97.94 36 ALA B CA 1
ATOM 1579 C C . ALA B 1 36 ? -12.312 13.242 13.969 1 97.94 36 ALA B C 1
ATOM 1581 O O . ALA B 1 36 ? -12.977 13.938 13.195 1 97.94 36 ALA B O 1
ATOM 1582 N N . VAL B 1 37 ? -11.055 13.562 14.242 1 97.62 37 VAL B N 1
ATOM 1583 C CA . VAL B 1 37 ? -10.477 14.789 13.711 1 97.62 37 VAL B CA 1
ATOM 1584 C C . VAL B 1 37 ? -9.859 14.516 12.344 1 97.62 37 VAL B C 1
ATOM 1586 O O . VAL B 1 37 ? -9.672 13.359 11.953 1 97.62 37 VAL B O 1
ATOM 1589 N N . GLU B 1 38 ? -9.57 15.602 11.594 1 98.31 38 GLU B N 1
ATOM 1590 C CA . GLU B 1 38 ? -8.898 15.523 10.305 1 98.31 38 GLU B CA 1
ATOM 1591 C C . GLU B 1 38 ? -7.492 14.938 10.445 1 98.31 38 GLU B C 1
ATOM 1593 O O . GLU B 1 38 ? -6.789 15.234 11.414 1 98.31 38 GLU B O 1
ATOM 1598 N N . THR B 1 39 ? -7.07 14.148 9.469 1 98.44 39 THR B N 1
ATOM 1599 C CA . THR B 1 39 ? -5.738 13.555 9.5 1 98.44 39 THR B CA 1
ATOM 1600 C C . THR B 1 39 ? -4.668 14.625 9.297 1 98.44 39 THR B C 1
ATOM 1602 O O . THR B 1 39 ? -3.52 14.445 9.711 1 98.44 39 THR B O 1
ATOM 1605 N N . ALA B 1 40 ? -4.945 15.672 8.625 1 97.56 40 ALA B N 1
ATOM 1606 C CA . ALA B 1 40 ? -4.219 16.922 8.43 1 97.56 40 ALA B CA 1
ATOM 1607 C C . ALA B 1 40 ? -5.176 18.078 8.109 1 97.56 40 ALA B C 1
ATOM 1609 O O . ALA B 1 40 ? -6.344 17.844 7.785 1 97.56 40 ALA B O 1
ATOM 1610 N N . PRO B 1 41 ? -4.715 19.375 8.273 1 96.25 41 PRO B N 1
ATOM 1611 C CA . PRO B 1 41 ? -5.621 20.484 7.992 1 96.25 41 PRO B CA 1
ATOM 1612 C C . PRO B 1 41 ? -6.25 20.406 6.602 1 96.25 41 PRO B C 1
ATOM 1614 O O . PRO B 1 41 ? -5.531 20.391 5.598 1 96.25 41 PRO B O 1
ATOM 1617 N N . GLY B 1 42 ? -7.547 20.25 6.516 1 96.44 42 GLY B N 1
ATOM 1618 C CA . GLY B 1 42 ? -8.281 20.266 5.258 1 96.44 42 GLY B CA 1
ATOM 1619 C C . GLY B 1 42 ? -8.406 18.891 4.621 1 96.44 42 GLY B C 1
ATOM 1620 O O . GLY B 1 42 ? -8.891 18.766 3.498 1 96.44 42 GLY B O 1
ATOM 1621 N N . ARG B 1 43 ? -7.941 17.875 5.32 1 98.19 43 ARG B N 1
ATOM 1622 C CA . ARG B 1 43 ? -7.953 16.516 4.766 1 98.19 43 ARG B CA 1
ATOM 1623 C C . ARG B 1 43 ? -9.023 15.664 5.434 1 98.19 43 ARG B C 1
ATOM 1625 O O . ARG B 1 43 ? -9.734 16.141 6.32 1 98.19 43 ARG B O 1
ATOM 1632 N N . ASN B 1 44 ? -9.195 14.484 4.965 1 98.5 44 ASN B N 1
ATOM 1633 C CA . ASN B 1 44 ? -10.227 13.594 5.473 1 98.5 44 ASN B CA 1
ATOM 1634 C C . ASN B 1 44 ? -10.039 13.305 6.961 1 98.5 44 ASN B C 1
ATOM 1636 O O . ASN B 1 44 ? -8.906 13.211 7.438 1 98.5 44 ASN B O 1
ATOM 1640 N N . SER B 1 45 ? -11.141 13.156 7.66 1 98.75 45 SER B N 1
ATOM 1641 C CA . SER B 1 45 ? -11.109 12.734 9.055 1 98.75 45 SER B CA 1
ATOM 1642 C C . SER B 1 45 ? -10.797 11.25 9.18 1 98.75 45 SER B C 1
ATOM 1644 O O . SER B 1 45 ? -10.945 10.5 8.219 1 98.75 45 SER B O 1
ATOM 1646 N N . GLY B 1 46 ? -10.305 10.875 10.32 1 98.81 46 GLY B N 1
ATOM 1647 C CA . GLY B 1 46 ? -10.148 9.453 10.578 1 98.81 46 GLY B CA 1
ATOM 1648 C C . GLY B 1 46 ? -11.445 8.68 10.484 1 98.81 46 GLY B C 1
ATOM 1649 O O . GLY B 1 46 ? -11.477 7.551 9.992 1 98.81 46 GLY B O 1
ATOM 1650 N N . THR B 1 47 ? -12.547 9.305 10.93 1 98.81 47 THR B N 1
ATOM 1651 C CA . THR B 1 47 ? -13.859 8.68 10.844 1 98.81 47 THR B CA 1
ATOM 1652 C C . THR B 1 47 ? -14.203 8.344 9.391 1 98.81 47 THR B C 1
ATOM 1654 O O . THR B 1 47 ? -14.648 7.234 9.094 1 98.81 47 THR B O 1
ATOM 1657 N N . TYR B 1 48 ? -13.984 9.273 8.555 1 98.94 48 TYR B N 1
ATOM 1658 C CA . TYR B 1 48 ? -14.289 9.047 7.148 1 98.94 48 TYR B CA 1
ATOM 1659 C C . TYR B 1 48 ? -13.414 7.934 6.578 1 98.94 48 TYR B C 1
ATOM 1661 O O . TYR B 1 48 ? -13.914 7.043 5.887 1 98.94 48 TYR B O 1
ATOM 1669 N N . LEU B 1 49 ? -12.094 7.98 6.836 1 98.94 49 LEU B N 1
ATOM 1670 C CA . LEU B 1 49 ? -11.195 6.988 6.266 1 98.94 49 LEU B CA 1
ATOM 1671 C C . LEU B 1 49 ? -11.5 5.598 6.809 1 98.94 49 LEU B C 1
ATOM 1673 O O . LEU B 1 49 ? -11.375 4.605 6.09 1 98.94 49 LEU B O 1
ATOM 1677 N N . LEU B 1 50 ? -11.867 5.523 8.102 1 98.94 50 LEU B N 1
ATOM 1678 C CA . LEU B 1 50 ? -12.305 4.246 8.648 1 98.94 50 LEU B CA 1
ATOM 1679 C C . LEU B 1 50 ? -13.539 3.738 7.91 1 98.94 50 LEU B C 1
ATOM 1681 O O . LEU B 1 50 ? -13.586 2.58 7.488 1 98.94 50 LEU B O 1
ATOM 1685 N N . GLY B 1 51 ? -14.562 4.621 7.785 1 98.94 51 GLY B N 1
ATOM 1686 C CA . GLY B 1 51 ? -15.75 4.246 7.031 1 98.94 51 GLY B CA 1
ATOM 1687 C C . GLY B 1 51 ? -15.445 3.873 5.59 1 98.94 51 GLY B C 1
ATOM 1688 O O . GLY B 1 51 ? -15.992 2.902 5.066 1 98.94 51 GLY B O 1
ATOM 1689 N N . HIS B 1 52 ? -14.57 4.605 4.945 1 99 52 HIS B N 1
ATOM 1690 C CA . HIS B 1 52 ? -14.188 4.379 3.557 1 99 52 HIS B CA 1
ATOM 1691 C C . HIS B 1 52 ? -13.531 3.01 3.385 1 99 52 HIS B C 1
ATOM 1693 O O . HIS B 1 52 ? -13.953 2.221 2.535 1 99 52 HIS B O 1
ATOM 1699 N N . LEU B 1 53 ? -12.547 2.713 4.219 1 98.94 53 LEU B N 1
ATOM 1700 C CA . LEU B 1 53 ? -11.883 1.415 4.148 1 98.94 53 LEU B CA 1
ATOM 1701 C C . LEU B 1 53 ? -12.867 0.285 4.426 1 98.94 53 LEU B C 1
ATOM 1703 O O . LEU B 1 53 ? -12.836 -0.748 3.752 1 98.94 53 LEU B O 1
ATOM 1707 N N . THR B 1 54 ? -13.742 0.508 5.422 1 98.94 54 THR B N 1
ATOM 1708 C CA . THR B 1 54 ? -14.742 -0.502 5.754 1 98.94 54 THR B CA 1
ATOM 1709 C C . THR B 1 54 ? -15.664 -0.766 4.562 1 98.94 54 THR B C 1
ATOM 1711 O O . THR B 1 54 ? -15.891 -1.919 4.191 1 98.94 54 THR B O 1
ATOM 1714 N N . ALA B 1 55 ? -16.141 0.293 3.971 1 98.94 55 ALA B N 1
ATOM 1715 C CA . ALA B 1 55 ? -17.062 0.177 2.842 1 98.94 55 ALA B CA 1
ATOM 1716 C C . ALA B 1 55 ? -16.375 -0.493 1.65 1 98.94 55 ALA B C 1
ATOM 1718 O O . ALA B 1 55 ? -16.969 -1.355 0.997 1 98.94 55 ALA B O 1
ATOM 1719 N N . VAL B 1 56 ? -15.188 -0.107 1.349 1 98.94 56 VAL B N 1
ATOM 1720 C CA . VAL B 1 56 ? -14.445 -0.661 0.223 1 98.94 56 VAL B CA 1
ATOM 1721 C C . VAL B 1 56 ? -14.172 -2.145 0.46 1 98.94 56 VAL B C 1
ATOM 1723 O O . VAL B 1 56 ? -14.336 -2.965 -0.448 1 98.94 56 VAL B O 1
ATOM 1726 N N . HIS B 1 57 ? -13.734 -2.494 1.689 1 98.94 57 HIS B N 1
ATOM 1727 C CA . HIS B 1 57 ? -13.484 -3.893 2.018 1 98.94 57 HIS B CA 1
ATOM 1728 C C . HIS B 1 57 ? -14.766 -4.707 1.986 1 98.94 57 HIS B C 1
ATOM 1730 O O . HIS B 1 57 ? -14.773 -5.848 1.512 1 98.94 57 HIS B O 1
ATOM 1736 N N . ASP B 1 58 ? -15.836 -4.121 2.488 1 98.94 58 ASP B N 1
ATOM 1737 C CA . ASP B 1 58 ? -17.141 -4.77 2.436 1 98.94 58 ASP B CA 1
ATOM 1738 C C . ASP B 1 58 ? -17.547 -5.07 0.994 1 98.94 58 ASP B C 1
ATOM 1740 O O . ASP B 1 58 ? -18.047 -6.156 0.698 1 98.94 58 ASP B O 1
ATOM 1744 N N . ALA B 1 59 ? -17.281 -4.184 0.151 1 98.88 59 ALA B N 1
ATOM 1745 C CA . ALA B 1 59 ? -17.656 -4.305 -1.256 1 98.88 59 ALA B CA 1
ATOM 1746 C C . ALA B 1 59 ? -16.797 -5.363 -1.959 1 98.88 59 ALA B C 1
ATOM 1748 O O . ALA B 1 59 ? -17.125 -5.781 -3.074 1 98.88 59 ALA B O 1
ATOM 1749 N N . MET B 1 60 ? -15.711 -5.801 -1.334 1 98.88 60 MET B N 1
ATOM 1750 C CA . MET B 1 60 ? -14.922 -6.887 -1.905 1 98.88 60 MET B CA 1
ATOM 1751 C C . MET B 1 60 ? -15.711 -8.188 -1.914 1 98.88 60 MET B C 1
ATOM 1753 O O . MET B 1 60 ? -15.469 -9.062 -2.754 1 98.88 60 MET B O 1
ATOM 1757 N N . LEU B 1 61 ? -16.641 -8.383 -0.95 1 98.88 61 LEU B N 1
ATOM 1758 C CA . LEU B 1 61 ? -17.375 -9.641 -0.829 1 98.88 61 LEU B CA 1
ATOM 1759 C C . LEU B 1 61 ? -18.109 -9.969 -2.129 1 98.88 61 LEU B C 1
ATOM 1761 O O . LEU B 1 61 ? -17.828 -10.992 -2.758 1 98.88 61 LEU B O 1
ATOM 1765 N N . PRO B 1 62 ? -18.938 -9.094 -2.646 1 98.81 62 PRO B N 1
ATOM 1766 C CA . PRO B 1 62 ? -19.578 -9.414 -3.924 1 98.81 62 PRO B CA 1
ATOM 1767 C C . PRO B 1 62 ? -18.609 -9.344 -5.102 1 98.81 62 PRO B C 1
ATOM 1769 O O . PRO B 1 62 ? -18.75 -10.094 -6.066 1 98.81 62 PRO B O 1
ATOM 1772 N N . LEU B 1 63 ? -17.609 -8.445 -5.09 1 98.88 63 LEU B N 1
ATOM 1773 C CA . LEU B 1 63 ? -16.641 -8.297 -6.172 1 98.88 63 LE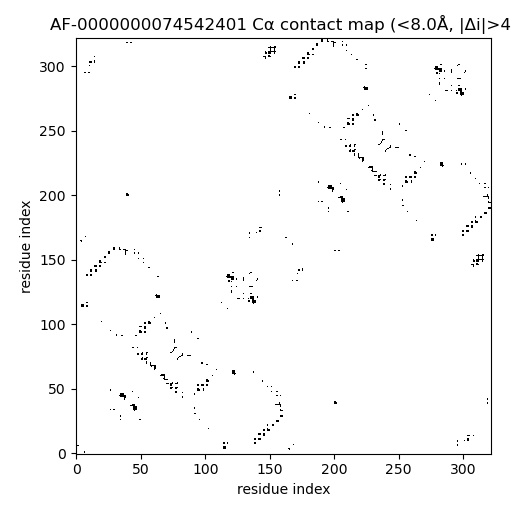U B CA 1
ATOM 1774 C C . LEU B 1 63 ? -15.867 -9.594 -6.383 1 98.88 63 LEU B C 1
ATOM 1776 O O . LEU B 1 63 ? -15.586 -9.977 -7.52 1 98.88 63 LEU B O 1
ATOM 1780 N N . LEU B 1 64 ? -15.555 -10.32 -5.285 1 98.81 64 LEU B N 1
ATOM 1781 C CA . LEU B 1 64 ? -14.812 -11.57 -5.336 1 98.81 64 LEU B CA 1
ATOM 1782 C C . LEU B 1 64 ? -15.758 -12.766 -5.363 1 98.81 64 LEU B C 1
ATOM 1784 O O . LEU B 1 64 ? -15.32 -13.914 -5.27 1 98.81 64 LEU B O 1
ATOM 1788 N N . GLU B 1 65 ? -17.047 -12.477 -5.387 1 98.38 65 GLU B N 1
ATOM 1789 C CA . GLU B 1 65 ? -18.078 -13.5 -5.453 1 98.38 65 GLU B CA 1
ATOM 1790 C C . GLU B 1 65 ? -18.062 -14.383 -4.211 1 98.38 65 GLU B C 1
ATOM 1792 O O . GLU B 1 65 ? -18.141 -15.609 -4.312 1 98.38 65 GLU B O 1
ATOM 1797 N N . LEU B 1 66 ? -17.969 -13.711 -3.062 1 98.56 66 LEU B N 1
ATOM 1798 C CA . LEU B 1 66 ? -17.875 -14.414 -1.787 1 98.56 66 LEU B CA 1
ATOM 1799 C C . LEU B 1 66 ? -19.125 -14.156 -0.942 1 98.56 66 LEU B C 1
ATOM 1801 O O . LEU B 1 66 ? -19.172 -14.531 0.231 1 98.56 66 LEU B O 1
ATOM 1805 N N . GLY B 1 67 ? -20.125 -13.492 -1.464 1 98.12 67 GLY B N 1
ATOM 1806 C CA . GLY B 1 67 ? -21.344 -13.156 -0.746 1 98.12 67 GLY B CA 1
ATOM 1807 C C . GLY B 1 67 ? -21.719 -11.688 -0.875 1 98.12 67 GLY B C 1
ATOM 1808 O O . GLY B 1 67 ? -21.047 -10.93 -1.564 1 98.12 67 GLY B O 1
ATOM 1809 N N . ASP B 1 68 ? -22.781 -11.266 -0.185 1 98.44 68 ASP B N 1
ATOM 1810 C CA . ASP B 1 68 ? -23.281 -9.898 -0.235 1 98.44 68 ASP B CA 1
ATOM 1811 C C . ASP B 1 68 ? -22.562 -9.016 0.786 1 98.44 68 ASP B C 1
ATOM 1813 O O . ASP B 1 68 ? -21.969 -9.516 1.743 1 98.44 68 ASP B O 1
ATOM 1817 N N . THR B 1 69 ? -22.609 -7.738 0.501 1 98.69 69 THR B N 1
ATOM 1818 C CA . THR B 1 69 ? -22.094 -6.781 1.476 1 98.69 69 THR B CA 1
AT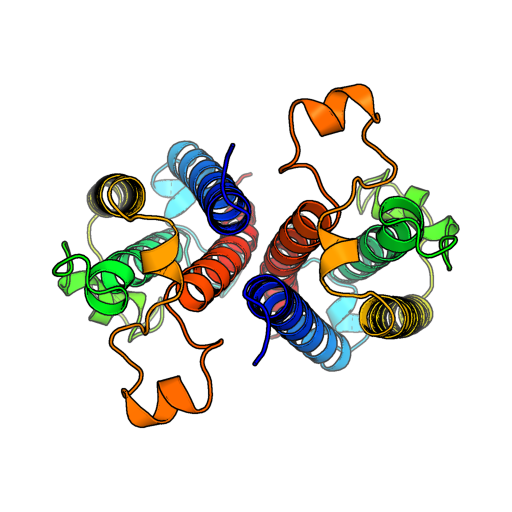OM 1819 C C . THR B 1 69 ? -22.828 -6.914 2.805 1 98.69 69 THR B C 1
ATOM 1821 O O . THR B 1 69 ? -24.031 -7.184 2.828 1 98.69 69 THR B O 1
ATOM 1824 N N . LEU B 1 70 ? -22.125 -6.711 3.869 1 98.88 70 LEU B N 1
ATOM 1825 C CA . LEU B 1 70 ? -22.719 -6.707 5.203 1 98.88 70 LEU B CA 1
ATOM 1826 C C . LEU B 1 70 ? -23.391 -5.371 5.496 1 98.88 70 LEU B C 1
ATOM 1828 O O . LEU B 1 70 ? -24.422 -5.324 6.152 1 98.88 70 LEU B O 1
ATOM 1832 N N . TYR B 1 71 ? -22.812 -4.293 5.031 1 98.88 71 TYR B N 1
ATOM 1833 C CA . TYR B 1 71 ? -23.266 -2.951 5.383 1 98.88 71 TYR B CA 1
ATOM 1834 C C . TYR B 1 71 ? -23.359 -2.066 4.145 1 98.88 71 TYR B C 1
ATOM 1836 O O . TYR B 1 71 ? -22.625 -1.075 4.027 1 98.88 71 TYR B O 1
ATOM 1844 N N . PRO B 1 72 ? -24.328 -2.291 3.248 1 98.56 72 PRO B N 1
ATOM 1845 C CA . PRO B 1 72 ? -24.438 -1.561 1.983 1 98.56 72 PRO B CA 1
ATOM 1846 C C . PRO B 1 72 ? -24.703 -0.069 2.184 1 98.56 72 PRO B C 1
ATOM 1848 O O . PRO B 1 72 ? -24.406 0.737 1.295 1 98.56 72 PRO B O 1
ATOM 1851 N N . GLN B 1 73 ? -25.125 0.32 3.428 1 98.38 73 GLN B N 1
ATOM 1852 C CA . GLN B 1 73 ? -25.469 1.713 3.697 1 98.38 73 GLN B CA 1
ATOM 1853 C C . GLN B 1 73 ? -24.219 2.574 3.807 1 98.38 73 GLN B C 1
ATOM 1855 O O . GLN B 1 73 ? -24.297 3.805 3.811 1 98.38 73 GLN B O 1
ATOM 1860 N N . LEU B 1 74 ? -23.031 1.996 3.838 1 98.88 74 LEU B N 1
ATOM 1861 C CA . LEU B 1 74 ? -21.797 2.75 4.012 1 98.88 74 LEU B CA 1
ATOM 1862 C C . LEU B 1 74 ? -21.328 3.342 2.684 1 98.88 74 LEU B C 1
ATOM 1864 O O . LEU B 1 74 ? -20.688 4.395 2.662 1 98.88 74 LEU B O 1
ATOM 1868 N N . ALA B 1 75 ? -21.609 2.682 1.559 1 98.69 75 ALA B N 1
ATOM 1869 C CA . ALA B 1 75 ? -21.047 3.059 0.261 1 98.69 75 ALA B CA 1
ATOM 1870 C C . ALA B 1 75 ? -21.484 4.465 -0.134 1 98.69 75 ALA B C 1
ATOM 1872 O O . ALA B 1 75 ? -20.656 5.281 -0.561 1 98.69 75 ALA B O 1
ATOM 1873 N N . PRO B 1 76 ? -22.797 4.859 0.041 1 98.62 76 PRO B N 1
ATOM 1874 C CA . PRO B 1 76 ? -23.188 6.223 -0.32 1 98.62 76 PRO B CA 1
ATOM 1875 C C . PRO B 1 76 ? -22.438 7.285 0.477 1 98.62 76 PRO B C 1
ATOM 1877 O O . PRO B 1 76 ? -22.125 8.352 -0.055 1 98.62 76 PRO B O 1
ATOM 1880 N N . VAL B 1 77 ? -22.031 7.035 1.691 1 98.75 77 VAL B N 1
ATOM 1881 C CA . VAL B 1 77 ? -21.438 8.023 2.59 1 98.75 77 VAL B CA 1
ATOM 1882 C C . VAL B 1 77 ? -19.922 8.039 2.412 1 98.75 77 VAL B C 1
ATOM 1884 O O . VAL B 1 77 ? -19.312 9.109 2.381 1 98.75 77 VAL B O 1
ATOM 1887 N N . PHE B 1 78 ? -19.281 6.883 2.207 1 98.88 78 PHE B N 1
ATOM 1888 C CA . PHE B 1 78 ? -17.844 6.805 2.424 1 98.88 78 PHE B CA 1
ATOM 1889 C C . PHE B 1 78 ? -17.125 6.445 1.131 1 98.88 78 PHE B C 1
ATOM 1891 O O . PHE B 1 78 ? -15.891 6.34 1.107 1 98.88 78 PHE B O 1
ATOM 1898 N N . ILE B 1 79 ? -17.906 6.152 0.03 1 98.81 79 ILE B N 1
ATOM 1899 C CA . ILE B 1 79 ? -17.297 5.871 -1.263 1 98.81 79 ILE B CA 1
ATOM 1900 C C . ILE B 1 79 ? -17.797 6.879 -2.301 1 98.81 79 ILE B C 1
ATOM 1902 O O . ILE B 1 79 ? -17 7.508 -2.998 1 98.81 79 ILE B O 1
ATOM 1906 N N . GLN B 1 80 ? -19.047 7.102 -2.295 1 98.75 80 GLN B N 1
ATOM 1907 C CA . GLN B 1 80 ? -19.656 7.855 -3.385 1 98.75 80 GLN B CA 1
ATOM 1908 C C . GLN B 1 80 ? -19.656 9.352 -3.09 1 98.75 80 GLN B C 1
ATOM 1910 O O . GLN B 1 80 ? -19.875 10.164 -3.986 1 98.75 80 GLN B O 1
ATOM 1915 N N . ASN B 1 81 ? -19.375 9.773 -1.859 1 98.75 81 ASN B N 1
ATOM 1916 C CA . ASN B 1 81 ? -19.344 11.172 -1.467 1 98.75 81 ASN B CA 1
ATOM 1917 C C . ASN B 1 81 ? -18.125 11.484 -0.602 1 98.75 81 ASN B C 1
ATOM 1919 O O . ASN B 1 81 ? -17.625 10.609 0.108 1 98.75 81 ASN B O 1
ATOM 1923 N N . PRO B 1 82 ? -17.656 12.734 -0.701 1 98.38 82 PRO B N 1
ATOM 1924 C CA . PRO B 1 82 ? -16.484 13.102 0.1 1 98.38 82 PRO B CA 1
ATOM 1925 C C . PRO B 1 82 ? -16.828 13.289 1.578 1 98.38 82 PRO B C 1
ATOM 1927 O O . PRO B 1 82 ? -18 13.367 1.945 1 98.38 82 PRO B O 1
ATOM 1930 N N . ASP B 1 83 ? -15.891 13.352 2.375 1 98.25 83 ASP B N 1
ATOM 1931 C CA . ASP B 1 83 ? -15.992 13.453 3.828 1 98.25 83 ASP B CA 1
ATOM 1932 C C . ASP B 1 83 ? -16.906 14.602 4.238 1 98.25 83 ASP B C 1
ATOM 1934 O O . ASP B 1 83 ? -17.75 14.445 5.133 1 98.25 83 ASP B O 1
ATOM 1938 N N . LYS B 1 84 ? -16.875 15.75 3.582 1 97.12 84 LYS B N 1
ATOM 1939 C CA . LYS B 1 84 ? -17.578 16.953 3.986 1 97.12 84 LYS B CA 1
ATOM 1940 C C . LYS B 1 84 ? -18.859 17.141 3.178 1 97.12 84 LYS B C 1
ATOM 1942 O O . LYS B 1 84 ? -19.281 18.266 2.908 1 97.12 84 LYS B O 1
ATOM 1947 N N . SER B 1 85 ? -19.438 16.062 2.754 1 97.69 85 SER B N 1
ATOM 1948 C CA . SER B 1 85 ? -20.641 16.094 1.942 1 97.69 85 SER B CA 1
ATOM 1949 C C . SER B 1 85 ? -21.875 16.453 2.789 1 97.69 85 SER B C 1
ATOM 1951 O O . SER B 1 85 ? -22.922 16.781 2.254 1 97.69 85 SER B O 1
ATOM 1953 N N . GLY B 1 86 ? -21.781 16.406 4.082 1 96.94 86 GLY B N 1
ATOM 1954 C CA . GLY B 1 86 ? -22.891 16.703 4.965 1 96.94 86 GLY B CA 1
ATOM 1955 C C . GLY B 1 86 ? -23.766 15.492 5.25 1 96.94 86 GLY B C 1
ATOM 1956 O O . GLY B 1 86 ? -24.719 15.578 6.027 1 96.94 86 GLY B O 1
ATOM 1957 N N . LEU B 1 87 ? -23.406 14.359 4.734 1 98 87 LEU B N 1
ATOM 1958 C CA . LEU B 1 87 ? -24.188 13.148 4.965 1 98 87 LEU B CA 1
ATOM 1959 C C . LEU B 1 87 ? -23.953 12.617 6.375 1 98 87 LEU B C 1
ATOM 1961 O O . LEU B 1 87 ? -22.844 12.68 6.895 1 98 87 LEU B O 1
ATOM 1965 N N . GLU B 1 88 ? -25.016 12.094 6.898 1 97.69 88 GLU B N 1
ATOM 1966 C CA . GLU B 1 88 ? -24.938 11.531 8.242 1 97.69 88 GLU B CA 1
ATOM 1967 C C . GLU B 1 88 ? -24.047 10.289 8.258 1 97.69 88 GLU B C 1
ATOM 1969 O O . GLU B 1 88 ? -24.203 9.398 7.418 1 97.69 88 GLU B O 1
ATOM 1974 N N . LYS B 1 89 ? -23.172 10.258 9.227 1 98.19 89 LYS B N 1
ATOM 1975 C CA . LYS B 1 89 ? -22.312 9.094 9.422 1 98.19 89 LYS B CA 1
ATOM 1976 C C . LYS B 1 89 ? -22.766 8.273 10.625 1 98.19 89 LYS B C 1
ATOM 1978 O O . LYS B 1 89 ? -23.281 8.82 11.594 1 98.19 89 LYS B O 1
ATOM 1983 N N . PRO B 1 90 ? -22.531 6.98 10.562 1 98.31 90 PRO B N 1
ATOM 1984 C CA . PRO B 1 90 ? -22.766 6.176 11.766 1 98.31 90 PRO B CA 1
ATOM 1985 C C . PRO B 1 90 ? -21.906 6.633 12.945 1 98.31 90 PRO B C 1
ATOM 1987 O O . PRO B 1 90 ? -20.891 7.293 12.758 1 98.31 90 PRO B O 1
ATOM 1990 N N . GLU B 1 91 ? -22.422 6.285 14.086 1 98.06 91 GLU B N 1
ATOM 1991 C CA . GLU B 1 91 ? -21.594 6.516 15.266 1 98.06 91 GLU B CA 1
ATOM 1992 C C . GLU B 1 91 ? -20.234 5.824 15.133 1 98.06 91 GLU B C 1
ATOM 1994 O O . GLU B 1 91 ? -20.141 4.727 14.578 1 98.06 91 GLU B O 1
ATOM 1999 N N . ILE B 1 92 ? -19.203 6.395 15.688 1 98.5 92 ILE B N 1
ATOM 2000 C CA . ILE B 1 92 ? -17.844 5.906 15.531 1 98.5 92 ILE B CA 1
ATOM 2001 C C . ILE B 1 92 ? -17.734 4.488 16.078 1 98.5 92 ILE B C 1
ATOM 2003 O O . ILE B 1 92 ? -17.078 3.631 15.477 1 98.5 92 ILE B O 1
ATOM 2007 N N . ASN B 1 93 ? -18.375 4.223 17.172 1 98.56 93 ASN B N 1
ATOM 2008 C CA . ASN B 1 93 ? -18.344 2.877 17.734 1 98.56 93 ASN B CA 1
ATOM 2009 C C . ASN B 1 93 ? -18.984 1.855 16.797 1 98.56 93 ASN B C 1
ATOM 2011 O O . ASN B 1 93 ? -18.531 0.708 16.734 1 98.56 93 ASN B O 1
ATOM 2015 N N . ASP B 1 94 ? -20 2.232 16.156 1 98.69 94 ASP B N 1
ATOM 2016 C CA . ASP B 1 94 ? -20.594 1.348 15.148 1 98.69 94 ASP B CA 1
ATOM 2017 C C . ASP B 1 94 ? -19.625 1.096 14 1 98.69 94 ASP B C 1
ATOM 2019 O O . ASP B 1 94 ? -19.5 -0.037 13.531 1 98.69 94 ASP B O 1
ATOM 2023 N N . LEU B 1 95 ? -18.969 2.145 13.539 1 98.81 95 LEU B N 1
ATOM 2024 C CA . LEU B 1 95 ? -18.016 1.998 12.453 1 98.81 95 LEU B CA 1
ATOM 2025 C C . LEU B 1 95 ? -16.891 1.041 12.852 1 98.81 95 LEU B C 1
ATOM 2027 O O . LEU B 1 95 ? -16.453 0.219 12.039 1 98.81 95 LEU B O 1
ATOM 2031 N N . ARG B 1 96 ? -16.422 1.165 14.062 1 98.81 96 ARG B N 1
ATOM 2032 C CA . ARG B 1 96 ? -15.398 0.244 14.562 1 98.81 96 ARG B CA 1
ATOM 2033 C C . ARG B 1 96 ? -15.906 -1.195 14.531 1 98.81 96 ARG B C 1
ATOM 2035 O O . ARG B 1 96 ? -15.18 -2.107 14.141 1 98.81 96 ARG B O 1
ATOM 2042 N N . LEU B 1 97 ? -17.094 -1.382 15.008 1 98.81 97 LEU B N 1
ATOM 2043 C CA . LEU B 1 97 ? -17.688 -2.713 14.984 1 98.81 97 LEU B CA 1
ATOM 2044 C C . LEU B 1 97 ? -17.828 -3.223 13.555 1 98.81 97 LEU B C 1
ATOM 2046 O O . LEU B 1 97 ? -17.5 -4.379 13.266 1 98.81 97 LEU B O 1
ATOM 2050 N N . TYR B 1 98 ? -18.328 -2.346 12.641 1 98.94 98 TYR B N 1
ATOM 2051 C CA . TYR B 1 98 ? -18.453 -2.734 11.242 1 98.94 98 TYR B CA 1
ATOM 2052 C C . TYR B 1 98 ? -17.094 -3.143 10.664 1 98.94 98 TYR B C 1
ATOM 2054 O O . TYR B 1 98 ? -17 -4.133 9.938 1 98.94 98 TYR B O 1
ATOM 2062 N N . TRP B 1 99 ? -16.062 -2.408 10.938 1 98.88 99 TRP B N 1
ATOM 2063 C CA . TRP B 1 99 ? -14.703 -2.738 10.492 1 98.88 99 TRP B CA 1
ATOM 2064 C C . TRP B 1 99 ? -14.32 -4.145 10.938 1 98.88 99 TRP B C 1
ATOM 2066 O O . TRP B 1 99 ? -13.906 -4.969 10.117 1 98.88 99 TRP B O 1
ATOM 2076 N N . SER B 1 100 ? -14.5 -4.414 12.211 1 98.81 100 SER B N 1
ATOM 2077 C CA . SER B 1 100 ? -14.125 -5.711 12.766 1 98.81 100 SER B CA 1
ATOM 2078 C C . SER B 1 100 ? -14.906 -6.844 12.109 1 98.81 100 SER B C 1
ATOM 2080 O O . SER B 1 100 ? -14.328 -7.879 11.758 1 98.81 100 SER B O 1
ATOM 2082 N N . LEU B 1 101 ? -16.172 -6.648 11.922 1 98.88 101 LEU B N 1
ATOM 2083 C CA . LEU B 1 101 ? -17.031 -7.695 11.383 1 98.88 101 LEU B CA 1
ATOM 2084 C C . LEU B 1 101 ? -16.734 -7.934 9.906 1 98.88 101 LEU B C 1
ATOM 2086 O O . LEU B 1 101 ? -16.734 -9.078 9.445 1 98.88 101 LEU B O 1
ATOM 2090 N N . VAL B 1 102 ? -16.469 -6.871 9.164 1 98.94 102 VAL B N 1
ATOM 2091 C CA . VAL B 1 102 ? -16.109 -7 7.758 1 98.94 102 VAL B CA 1
ATOM 2092 C C . VAL B 1 102 ? -14.781 -7.738 7.629 1 98.94 102 VAL B C 1
ATOM 2094 O O . VAL B 1 102 ? -14.648 -8.656 6.82 1 98.94 102 VAL B O 1
ATOM 2097 N N . GLN B 1 103 ? -13.805 -7.332 8.461 1 98.81 103 GLN B N 1
ATOM 2098 C CA . GLN B 1 103 ? -12.508 -8 8.43 1 98.81 103 GLN B CA 1
ATOM 2099 C C . GLN B 1 103 ? -12.641 -9.484 8.773 1 98.81 103 GLN B C 1
ATOM 2101 O O . GLN B 1 103 ? -12 -10.328 8.148 1 98.81 103 GLN B O 1
ATOM 2106 N N . GLU B 1 104 ? -13.438 -9.742 9.727 1 98.75 104 GLU B N 1
ATOM 2107 C CA . GLU B 1 104 ? -13.664 -11.133 10.117 1 98.75 104 GLU B CA 1
ATOM 2108 C C . GLU B 1 104 ? -14.32 -11.922 8.992 1 98.75 104 GLU B C 1
ATOM 2110 O O . GLU B 1 104 ? -13.922 -13.055 8.703 1 98.75 104 GLU B O 1
ATOM 2115 N N . ARG B 1 105 ? -15.336 -11.367 8.383 1 98.81 105 ARG B N 1
ATOM 2116 C CA . ARG B 1 105 ? -16.016 -12.023 7.273 1 98.81 105 ARG B CA 1
ATOM 2117 C C . ARG B 1 105 ? -15.062 -12.297 6.121 1 98.81 105 ARG B C 1
ATOM 2119 O O . ARG B 1 105 ? -15.062 -13.398 5.559 1 98.81 105 ARG B O 1
ATOM 2126 N N . LEU B 1 106 ? -14.305 -11.328 5.762 1 98.88 106 LEU B N 1
ATOM 2127 C CA . LEU B 1 106 ? -13.328 -11.492 4.691 1 98.88 106 LEU B CA 1
ATOM 2128 C C . LEU B 1 106 ? -12.32 -12.586 5.043 1 98.88 106 LEU B C 1
ATOM 2130 O O . LEU B 1 106 ? -12.031 -13.453 4.219 1 98.88 106 LEU B O 1
ATOM 2134 N N . ALA B 1 107 ? -11.797 -12.523 6.273 1 98.69 107 ALA B N 1
ATOM 2135 C CA . ALA B 1 107 ? -10.82 -13.531 6.699 1 98.69 107 ALA B CA 1
ATOM 2136 C C . ALA B 1 107 ? -11.398 -14.938 6.594 1 98.69 107 ALA B C 1
ATOM 2138 O O . ALA B 1 107 ? -10.734 -15.852 6.102 1 98.69 107 ALA B O 1
ATOM 2139 N N . ASN B 1 108 ? -12.602 -15.102 7.055 1 98.5 108 ASN B N 1
ATOM 2140 C CA . ASN B 1 108 ? -13.266 -16.406 6.992 1 98.5 108 ASN B CA 1
ATOM 2141 C C . ASN B 1 108 ? -13.438 -16.875 5.551 1 98.5 108 ASN B C 1
ATOM 2143 O O . ASN B 1 108 ? -13.18 -18.047 5.242 1 98.5 108 ASN B O 1
ATOM 2147 N N . GLN B 1 109 ? -13.914 -15.984 4.695 1 98.69 109 GLN B N 1
ATOM 2148 C CA . GLN B 1 109 ? -14.117 -16.344 3.291 1 98.69 109 GLN B CA 1
ATOM 2149 C C . GLN B 1 109 ? -12.797 -16.656 2.604 1 98.69 109 GLN B C 1
ATOM 2151 O O . GLN B 1 109 ? -12.703 -17.625 1.847 1 98.69 109 GLN B O 1
ATOM 2156 N N . PHE B 1 110 ? -11.75 -15.859 2.84 1 98.62 110 PHE B N 1
ATOM 2157 C CA . PHE B 1 110 ? -10.445 -16.078 2.232 1 98.62 110 PHE B CA 1
ATOM 2158 C C . PHE B 1 110 ? -9.875 -17.422 2.633 1 98.62 110 PHE B C 1
ATOM 2160 O O . PHE B 1 110 ? -9.258 -18.109 1.815 1 98.62 110 PHE B O 1
ATOM 2167 N N . ASN B 1 111 ? -10.086 -17.812 3.855 1 96.31 111 ASN B N 1
ATOM 2168 C CA . ASN B 1 111 ? -9.578 -19.078 4.371 1 96.31 111 ASN B CA 1
ATOM 2169 C C . ASN B 1 111 ? -10.266 -20.266 3.711 1 96.31 111 ASN B C 1
ATOM 2171 O O . ASN B 1 111 ? -9.742 -21.375 3.732 1 96.31 111 ASN B O 1
ATOM 2175 N N . GLN B 1 112 ? -11.398 -20.047 3.117 1 97.12 112 GLN B N 1
ATOM 2176 C CA . GLN B 1 112 ? -12.148 -21.125 2.498 1 97.12 112 GLN B CA 1
ATOM 2177 C C . GLN B 1 112 ? -11.797 -21.281 1.021 1 97.12 112 GLN B C 1
ATOM 2179 O O . GLN B 1 112 ? -12.117 -22.297 0.397 1 97.12 112 GLN B O 1
ATOM 2184 N N . LEU B 1 113 ? -11.18 -20.266 0.463 1 97.5 113 LEU B N 1
ATOM 2185 C CA . LEU B 1 113 ? -10.82 -20.312 -0.95 1 97.5 113 LEU B CA 1
ATOM 2186 C C . LEU B 1 113 ? -9.609 -21.203 -1.179 1 97.5 113 LEU B C 1
ATOM 2188 O O . LEU B 1 113 ? -8.656 -21.188 -0.397 1 97.5 113 LEU B O 1
ATOM 2192 N N . GLN B 1 114 ? -9.688 -22.016 -2.201 1 96.62 114 GLN B N 1
ATOM 2193 C CA . GLN B 1 114 ? -8.508 -22.734 -2.666 1 96.62 114 GLN B CA 1
ATOM 2194 C C . GLN B 1 114 ? -7.586 -21.812 -3.463 1 96.62 114 GLN B C 1
ATOM 2196 O O . GLN B 1 114 ? -8.047 -20.875 -4.113 1 96.62 114 GLN B O 1
ATOM 2201 N N . PRO B 1 115 ? -6.316 -22.109 -3.404 1 95.69 115 PRO B N 1
ATOM 2202 C CA . PRO B 1 115 ? -5.375 -21.234 -4.117 1 95.69 115 PRO B CA 1
ATOM 2203 C C . PRO B 1 115 ? -5.773 -21 -5.57 1 95.69 115 PRO B C 1
ATOM 2205 O O . PRO B 1 115 ? -5.691 -19.875 -6.062 1 95.69 115 PRO B O 1
ATOM 2208 N N . ALA B 1 116 ? -6.234 -22.016 -6.234 1 94.69 116 ALA B N 1
ATOM 2209 C CA . ALA B 1 116 ? -6.594 -21.906 -7.648 1 94.69 116 ALA B CA 1
ATOM 2210 C C . ALA B 1 116 ? -7.758 -20.938 -7.844 1 94.69 116 ALA B C 1
ATOM 2212 O O . ALA B 1 116 ? -7.871 -20.297 -8.891 1 94.69 116 ALA B O 1
ATOM 2213 N N . ASP B 1 117 ? -8.633 -20.75 -6.836 1 96.94 117 ASP B N 1
ATOM 2214 C CA . ASP B 1 117 ? -9.797 -19.891 -6.926 1 96.94 117 ASP B CA 1
ATOM 2215 C C . ASP B 1 117 ? -9.391 -18.422 -7.102 1 96.94 117 ASP B C 1
ATOM 2217 O O . ASP B 1 117 ? -10.094 -17.641 -7.746 1 96.94 117 ASP B O 1
ATOM 2221 N N . TRP B 1 118 ? -8.281 -18.047 -6.625 1 97.31 118 TRP B N 1
ATOM 2222 C CA . TRP B 1 118 ? -7.809 -16.656 -6.629 1 97.31 118 TRP B CA 1
ATOM 2223 C C . TRP B 1 118 ? -7.441 -16.219 -8.039 1 97.31 118 TRP B C 1
ATOM 2225 O O . TRP B 1 118 ? -7.375 -15.016 -8.32 1 97.31 118 TRP B O 1
ATOM 2235 N N . PHE B 1 119 ? -7.172 -17.188 -8.906 1 95.69 119 PHE B N 1
ATOM 2236 C CA . PHE B 1 119 ? -6.754 -16.859 -10.266 1 95.69 119 PHE B CA 1
ATOM 2237 C C . PHE B 1 119 ? -7.953 -16.844 -11.211 1 95.69 119 PHE B C 1
ATOM 2239 O O . PHE B 1 119 ? -7.801 -16.578 -12.406 1 95.69 119 PHE B O 1
ATOM 2246 N N . ASN B 1 120 ? -9.141 -17.016 -10.68 1 96.94 120 ASN B N 1
ATOM 2247 C CA . ASN B 1 120 ? -10.367 -16.875 -11.453 1 96.94 120 ASN B CA 1
ATOM 2248 C C . ASN B 1 120 ? -10.781 -15.414 -11.602 1 96.94 120 ASN B C 1
ATOM 2250 O O . ASN B 1 120 ? -10.297 -14.555 -10.867 1 96.94 120 ASN B O 1
ATOM 2254 N N . LYS B 1 121 ? -11.68 -15.156 -12.539 1 97.88 121 LYS B N 1
ATOM 2255 C CA . LYS B 1 121 ? -12.172 -13.805 -12.773 1 97.88 121 LYS B CA 1
ATOM 2256 C C . LYS B 1 121 ? -12.914 -13.273 -11.547 1 97.88 121 LYS B C 1
ATOM 2258 O O . LYS B 1 121 ? -13.469 -14.047 -10.766 1 97.88 121 LYS B O 1
ATOM 2263 N N . HIS B 1 122 ? -12.945 -12.016 -11.328 1 98.62 122 HIS B N 1
ATOM 2264 C CA . HIS B 1 122 ? -13.812 -11.352 -10.359 1 98.62 122 HIS B CA 1
ATOM 2265 C C . HIS B 1 122 ? -15.117 -10.891 -11.016 1 98.62 122 HIS B C 1
ATOM 2267 O O . HIS B 1 122 ? -15.266 -10.984 -12.242 1 98.62 122 HIS B O 1
ATOM 2273 N N . ALA B 1 123 ? -16.016 -10.359 -10.32 1 98.56 123 ALA B N 1
ATOM 2274 C CA . ALA B 1 123 ? -17.391 -10.125 -10.758 1 98.56 123 ALA B CA 1
ATOM 2275 C C . ALA B 1 123 ? -17.469 -8.961 -11.742 1 98.56 123 ALA B C 1
ATOM 2277 O O . ALA B 1 123 ? -18.406 -8.859 -12.531 1 98.56 123 ALA B O 1
ATOM 2278 N N . ALA B 1 124 ? -16.516 -8.102 -11.758 1 98.19 124 ALA B N 1
ATOM 2279 C CA . ALA B 1 124 ? -16.609 -6.859 -12.523 1 98.19 124 ALA B CA 1
ATOM 2280 C C . ALA B 1 124 ? -16.031 -7.035 -13.93 1 98.19 124 ALA B C 1
ATOM 2282 O O . ALA B 1 124 ? -15.992 -6.086 -14.719 1 98.19 124 ALA B O 1
ATOM 2283 N N . ILE B 1 125 ? -15.477 -8.141 -14.281 1 98.31 125 ILE B N 1
ATOM 2284 C CA . ILE B 1 125 ? -14.898 -8.359 -15.609 1 98.31 125 ILE B CA 1
ATOM 2285 C C . ILE B 1 125 ? -15.695 -9.438 -16.344 1 98.31 125 ILE B C 1
ATOM 2287 O O . ILE B 1 125 ? -16.094 -10.438 -15.75 1 98.31 125 ILE B O 1
ATOM 2291 N N . SER B 1 126 ? -15.898 -9.266 -17.625 1 98.31 126 SER B N 1
ATOM 2292 C CA . SER B 1 126 ? -16.594 -10.273 -18.422 1 98.31 126 SER B CA 1
ATOM 2293 C C . SER B 1 126 ? -15.688 -11.477 -18.688 1 98.31 126 SER B C 1
ATOM 2295 O O . SER B 1 126 ? -14.469 -11.375 -18.594 1 98.31 126 SER B O 1
ATOM 2297 N N . ARG B 1 127 ? -16.328 -12.609 -19.047 1 97.81 127 ARG B N 1
ATOM 2298 C CA . ARG B 1 127 ? -15.57 -13.805 -19.406 1 97.81 127 ARG B CA 1
ATOM 2299 C C . ARG B 1 127 ? -14.672 -13.539 -20.609 1 97.81 127 ARG B C 1
ATOM 2301 O O . ARG B 1 127 ? -13.516 -13.969 -20.625 1 97.81 127 ARG B O 1
ATOM 2308 N N . GLU B 1 128 ? -15.211 -12.789 -21.516 1 98.06 128 GLU B N 1
ATOM 2309 C CA . GLU B 1 128 ? -14.477 -12.469 -22.734 1 98.06 128 GLU B CA 1
ATOM 2310 C C . GLU B 1 128 ? -13.242 -11.625 -22.438 1 98.06 128 GLU B C 1
ATOM 2312 O O . GLU B 1 128 ? -12.148 -11.922 -22.906 1 98.06 128 GLU B O 1
ATOM 2317 N N . ASP B 1 129 ? -13.406 -10.586 -21.656 1 98.06 129 ASP B N 1
ATOM 2318 C CA . ASP B 1 129 ? -12.281 -9.719 -21.297 1 98.06 129 ASP B CA 1
ATOM 2319 C C . ASP B 1 129 ? -11.258 -10.461 -20.453 1 98.06 129 ASP B C 1
ATOM 2321 O O . ASP B 1 129 ? -10.047 -10.258 -20.609 1 98.06 129 ASP B O 1
ATOM 2325 N N . PHE B 1 130 ? -11.766 -11.328 -19.609 1 97.88 130 PHE B N 1
ATOM 2326 C CA . PHE B 1 130 ? -10.883 -12.094 -18.734 1 97.88 130 PHE B CA 1
ATOM 2327 C C . PHE B 1 130 ? -9.992 -13.023 -19.547 1 97.88 130 PHE B C 1
ATOM 2329 O O . PHE B 1 130 ? -8.828 -13.227 -19.219 1 97.88 130 PHE B O 1
ATOM 2336 N N . LEU B 1 131 ? -10.484 -13.617 -20.625 1 96.62 131 LEU B N 1
ATOM 2337 C CA . LEU B 1 131 ? -9.703 -14.484 -21.484 1 96.62 131 LEU B CA 1
ATOM 2338 C C . LEU B 1 131 ? -8.547 -13.719 -22.125 1 96.62 131 LEU B C 1
ATOM 2340 O O . LEU B 1 131 ? -7.469 -14.273 -22.344 1 96.62 131 LEU B O 1
ATOM 2344 N N . LYS B 1 132 ? -8.836 -12.43 -22.375 1 96.94 132 LYS B N 1
ATOM 2345 C CA . LYS B 1 132 ? -7.82 -11.586 -22.984 1 96.94 132 LYS B CA 1
ATOM 2346 C C . LYS B 1 132 ? -6.836 -11.062 -21.938 1 96.94 132 LYS B C 1
ATOM 2348 O O . LYS B 1 132 ? -5.672 -10.797 -22.25 1 96.94 132 LYS B O 1
ATOM 2353 N N . GLU B 1 133 ? -7.312 -10.867 -20.75 1 97.12 133 GLU B N 1
ATOM 2354 C CA . GLU B 1 133 ? -6.527 -10.266 -19.672 1 97.12 133 GLU B CA 1
ATOM 2355 C C . GLU B 1 133 ? -6.629 -11.086 -18.391 1 97.12 133 GLU B C 1
ATOM 2357 O O . GLU B 1 133 ? -7.129 -10.602 -17.375 1 97.12 133 GLU B O 1
ATOM 2362 N N . PRO B 1 134 ? -6.043 -12.203 -18.422 1 96.56 134 PRO B N 1
ATOM 2363 C CA . PRO B 1 134 ? -6.219 -13.125 -17.297 1 96.56 134 PRO B CA 1
ATOM 2364 C C . PRO B 1 134 ? -5.594 -12.602 -16 1 96.56 134 PRO B C 1
ATOM 2366 O O . PRO B 1 134 ? -5.859 -13.133 -14.922 1 96.56 134 PRO B O 1
ATOM 2369 N N . HIS B 1 135 ? -4.715 -11.539 -16.109 1 96.31 135 HIS B N 1
ATOM 2370 C CA . HIS B 1 135 ? -4.137 -10.945 -14.906 1 96.31 135 HIS B CA 1
ATOM 2371 C C . HIS B 1 135 ? -5.184 -10.148 -14.133 1 96.31 135 HIS B C 1
ATOM 2373 O O . HIS B 1 135 ? -4.969 -9.805 -12.969 1 96.31 135 HIS B O 1
ATOM 2379 N N . ARG B 1 136 ? -6.32 -9.82 -14.805 1 97.38 136 ARG B N 1
ATOM 2380 C CA . ARG B 1 136 ? -7.422 -9.164 -14.117 1 97.38 136 ARG B CA 1
ATOM 2381 C C . ARG B 1 136 ? -8.289 -10.18 -13.375 1 97.38 136 ARG B C 1
ATOM 2383 O O . ARG B 1 136 ? -9.469 -10.352 -13.703 1 97.38 136 ARG B O 1
ATOM 2390 N N . ASN B 1 137 ? -7.727 -10.883 -12.398 1 97.81 137 ASN B N 1
ATOM 2391 C CA . ASN B 1 137 ? -8.344 -11.945 -11.617 1 97.81 137 ASN B CA 1
ATOM 2392 C C . ASN B 1 137 ? -8.594 -11.516 -10.172 1 97.81 137 ASN B C 1
ATOM 2394 O O . ASN B 1 137 ? -8.359 -10.359 -9.82 1 97.81 137 ASN B O 1
ATOM 2398 N N . LYS B 1 138 ? -9.094 -12.383 -9.289 1 98.44 138 LYS B N 1
ATOM 2399 C CA . LYS B 1 138 ? -9.438 -12.07 -7.906 1 98.44 138 LYS B CA 1
ATOM 2400 C C . LYS B 1 138 ? -8.195 -11.656 -7.117 1 98.44 138 LYS B C 1
ATOM 2402 O O . LYS B 1 138 ? -8.273 -10.797 -6.234 1 98.44 138 LYS B O 1
ATOM 2407 N N . LEU B 1 139 ? -7.086 -12.258 -7.426 1 98.31 139 LEU B N 1
ATOM 2408 C CA . LEU B 1 139 ? -5.848 -11.938 -6.727 1 98.31 139 LEU B CA 1
ATOM 2409 C C . LEU B 1 139 ? -5.422 -10.5 -7.004 1 98.31 139 LEU B C 1
ATOM 2411 O O . LEU B 1 139 ? -4.914 -9.812 -6.113 1 98.31 139 LEU B O 1
ATOM 2415 N N . SER B 1 140 ? -5.613 -10.055 -8.234 1 98.31 140 SER B N 1
ATOM 2416 C CA . SER B 1 140 ? -5.277 -8.672 -8.555 1 98.31 140 SER B CA 1
ATOM 2417 C C . SER B 1 140 ? -6.125 -7.695 -7.75 1 98.31 140 SER B C 1
ATOM 2419 O O . SER B 1 140 ? -5.645 -6.629 -7.355 1 98.31 140 SER B O 1
ATOM 2421 N N . VAL B 1 141 ? -7.383 -8.031 -7.477 1 98.75 141 VAL B N 1
ATOM 2422 C CA . VAL B 1 141 ? -8.242 -7.211 -6.633 1 98.75 141 VAL B CA 1
ATOM 2423 C C . VAL B 1 141 ? -7.664 -7.133 -5.223 1 98.75 141 VAL B C 1
ATOM 2425 O O . VAL B 1 141 ? -7.562 -6.047 -4.648 1 98.75 141 VAL B O 1
ATOM 2428 N N . LEU B 1 142 ? -7.27 -8.297 -4.719 1 98.88 142 LEU B N 1
ATOM 2429 C CA . LEU B 1 142 ? -6.707 -8.352 -3.375 1 98.88 142 LEU B CA 1
ATOM 2430 C C . LEU B 1 142 ? -5.453 -7.488 -3.275 1 98.88 142 LEU B C 1
ATOM 2432 O O . LEU B 1 142 ? -5.305 -6.707 -2.33 1 98.88 142 LEU B O 1
ATOM 2436 N N . ILE B 1 143 ? -4.566 -7.621 -4.219 1 98.88 143 ILE B N 1
ATOM 2437 C CA . ILE B 1 143 ? -3.312 -6.875 -4.215 1 98.88 143 ILE B CA 1
ATOM 2438 C C . ILE B 1 143 ? -3.602 -5.379 -4.293 1 98.88 143 ILE B C 1
ATOM 2440 O O . ILE B 1 143 ? -3.021 -4.59 -3.547 1 98.88 143 ILE B O 1
ATOM 2444 N N . ASN B 1 144 ? -4.543 -5.004 -5.141 1 98.81 144 ASN B N 1
ATOM 2445 C CA . ASN B 1 144 ? -4.902 -3.598 -5.289 1 98.81 144 ASN B CA 1
ATOM 2446 C C . ASN B 1 144 ? -5.496 -3.031 -4.004 1 98.81 144 ASN B C 1
ATOM 2448 O O . ASN B 1 144 ? -5.16 -1.92 -3.594 1 98.81 144 ASN B O 1
ATOM 2452 N N . ARG B 1 145 ? -6.355 -3.791 -3.375 1 98.94 145 ARG B N 1
ATOM 2453 C CA . ARG B 1 145 ? -7 -3.314 -2.154 1 98.94 145 ARG B CA 1
ATOM 2454 C C . ARG B 1 145 ? -6.012 -3.279 -0.993 1 98.94 145 ARG B C 1
ATOM 2456 O O . ARG B 1 145 ? -6.137 -2.449 -0.09 1 98.94 145 ARG B O 1
ATOM 2463 N N . THR B 1 146 ? -5.016 -4.16 -1.036 1 98.94 146 THR B N 1
ATOM 2464 C CA . THR B 1 146 ? -3.951 -4.121 -0.041 1 98.94 146 THR B CA 1
ATOM 2465 C C . THR B 1 146 ? -3.16 -2.818 -0.146 1 98.94 146 THR B C 1
ATOM 2467 O O . THR B 1 146 ? -2.922 -2.148 0.86 1 98.94 146 THR B O 1
ATOM 2470 N N . ASN B 1 147 ? -2.807 -2.459 -1.37 1 98.94 147 ASN B N 1
ATOM 2471 C CA . ASN B 1 147 ? -2.105 -1.199 -1.588 1 98.94 147 ASN B CA 1
ATOM 2472 C C . ASN B 1 147 ? -2.975 -0.002 -1.212 1 98.94 147 ASN B C 1
ATOM 2474 O O . ASN B 1 147 ? -2.482 0.972 -0.639 1 98.94 147 ASN B O 1
ATOM 2478 N N . HIS B 1 148 ? -4.262 -0.064 -1.547 1 98.94 148 HIS B N 1
ATOM 2479 C CA . HIS B 1 148 ? -5.219 0.972 -1.18 1 98.94 148 HIS B CA 1
ATOM 2480 C C . HIS B 1 148 ? -5.285 1.151 0.334 1 98.94 148 HIS B C 1
ATOM 2482 O O . HIS B 1 148 ? -5.285 2.281 0.829 1 98.94 148 HIS B O 1
ATOM 2488 N N . MET B 1 149 ? -5.305 0.07 1.029 1 98.94 149 MET B N 1
ATOM 2489 C CA . MET B 1 149 ? -5.312 0.1 2.488 1 98.94 149 MET B CA 1
ATOM 2490 C C . MET B 1 149 ? -4.023 0.714 3.027 1 98.94 149 MET B C 1
ATOM 2492 O O . MET B 1 149 ? -4.059 1.548 3.934 1 98.94 149 MET B O 1
ATOM 2496 N N . ALA B 1 150 ? -2.875 0.335 2.467 1 98.94 150 ALA B N 1
ATOM 2497 C CA . ALA B 1 150 ? -1.598 0.909 2.883 1 98.94 150 ALA B CA 1
ATOM 2498 C C . ALA B 1 150 ? -1.578 2.42 2.666 1 98.94 150 ALA B C 1
ATOM 2500 O O . ALA B 1 150 ? -1.099 3.168 3.52 1 98.94 150 ALA B O 1
ATOM 2501 N N . TYR B 1 151 ? -2.121 2.846 1.583 1 98.94 151 TYR B N 1
ATOM 2502 C CA . TYR B 1 151 ? -2.217 4.258 1.229 1 98.94 151 TYR B CA 1
ATOM 2503 C C . TYR B 1 151 ? -2.967 5.039 2.301 1 98.94 151 TYR B C 1
ATOM 2505 O O . TYR B 1 151 ? -2.467 6.043 2.811 1 98.94 151 TYR B O 1
ATOM 2513 N N . HIS B 1 152 ? -4.098 4.586 2.672 1 98.94 152 HIS B N 1
ATOM 2514 C CA . HIS B 1 152 ? -4.902 5.297 3.656 1 98.94 152 HIS B CA 1
ATOM 2515 C C . HIS B 1 152 ? -4.371 5.078 5.07 1 98.94 152 HIS B C 1
ATOM 2517 O O . HIS B 1 152 ? -4.516 5.945 5.934 1 98.94 152 HIS B O 1
ATOM 2523 N N . LEU B 1 153 ? -3.717 3.9 5.297 1 98.94 153 LEU B N 1
ATOM 2524 C CA . LEU B 1 153 ? -3.041 3.691 6.57 1 98.94 153 LEU B CA 1
ATOM 2525 C C . LEU B 1 153 ? -1.978 4.762 6.805 1 98.94 153 LEU B C 1
ATOM 2527 O O . LEU B 1 153 ? -1.839 5.273 7.918 1 98.94 153 LEU B O 1
ATOM 2531 N N . GLY B 1 154 ? -1.226 5.094 5.781 1 98.88 154 GLY B N 1
ATOM 2532 C CA . GLY B 1 154 ? -0.257 6.176 5.883 1 98.88 154 GLY B CA 1
ATOM 2533 C C . GLY B 1 154 ? -0.876 7.492 6.312 1 98.88 154 GLY B C 1
ATOM 2534 O O . GLY B 1 154 ? -0.277 8.242 7.082 1 98.88 154 GLY B O 1
ATOM 2535 N N . GLN B 1 155 ? -2.064 7.777 5.883 1 98.88 155 GLN B N 1
ATOM 2536 C CA . GLN B 1 155 ? -2.779 9 6.242 1 98.88 155 GLN B CA 1
ATOM 2537 C C . GLN B 1 155 ? -3.316 8.922 7.668 1 98.88 155 GLN B C 1
ATOM 2539 O O . GLN B 1 155 ? -3.158 9.859 8.445 1 98.88 155 GLN B O 1
ATOM 2544 N N . LEU B 1 156 ? -3.859 7.77 7.984 1 98.88 156 LEU B N 1
ATOM 2545 C CA . LEU B 1 156 ? -4.434 7.551 9.312 1 98.88 156 LEU B CA 1
ATOM 2546 C C . LEU B 1 156 ? -3.355 7.625 10.391 1 98.88 156 LEU B C 1
ATOM 2548 O O . LEU B 1 156 ? -3.637 7.996 11.531 1 98.88 156 LEU B O 1
ATOM 2552 N N . ALA B 1 157 ? -2.115 7.316 10.016 1 98.62 157 ALA B N 1
ATOM 2553 C CA . ALA B 1 157 ? -1.004 7.324 10.961 1 98.62 157 ALA B CA 1
ATOM 2554 C C . ALA B 1 157 ? -0.788 8.719 11.539 1 98.62 157 ALA B C 1
ATOM 2556 O O . ALA B 1 157 ? -0.242 8.867 12.633 1 98.62 157 ALA B O 1
ATOM 2557 N N . TYR B 1 158 ? -1.271 9.75 10.875 1 98.44 158 TYR B N 1
ATOM 2558 C CA . TYR B 1 158 ? -1.066 11.125 11.312 1 98.44 158 TYR B CA 1
ATOM 2559 C C . TYR B 1 158 ? -1.981 11.469 12.484 1 98.44 158 TYR B C 1
ATOM 2561 O O . TYR B 1 158 ? -1.808 12.5 13.133 1 98.44 158 TYR B O 1
ATOM 2569 N N . LEU B 1 159 ? -2.883 10.555 12.781 1 98.44 159 LEU B N 1
ATOM 2570 C CA . LEU B 1 159 ? -3.777 10.766 13.914 1 98.44 159 LEU B CA 1
ATOM 2571 C C . LEU B 1 159 ? -3.102 10.367 15.219 1 98.44 159 LEU B C 1
ATOM 2573 O O . LEU B 1 159 ? -3.588 10.703 16.297 1 98.44 159 LEU B O 1
ATOM 2577 N N . LYS B 1 160 ? -2.062 9.578 15.094 1 95.06 160 LYS B N 1
ATOM 2578 C CA . LYS B 1 160 ? -1.317 9.203 16.281 1 95.06 160 LYS B CA 1
ATOM 2579 C C . LYS B 1 160 ? -0.438 10.359 16.766 1 95.06 160 LYS B C 1
ATOM 2581 O O . LYS B 1 160 ? 0.403 10.859 16.016 1 95.06 160 LYS B O 1
ATOM 2586 N N . LYS B 1 161 ? -0.701 11 17.969 1 84.94 161 LYS B N 1
ATOM 2587 C CA . LYS B 1 161 ? 0.036 12.133 18.516 1 84.94 161 LYS B CA 1
ATOM 2588 C C . LYS B 1 161 ? 1.188 11.672 19.391 1 84.94 161 LYS B C 1
ATOM 2590 O O . LYS B 1 161 ? 1.117 10.602 20 1 84.94 161 LYS B O 1
#